Protein AF-A0A7W8PCT4-F1 (afdb_monomer_lite)

Sequence (222 aa):
MKQHVLRVVPAQRPATSNWVPPAQRDTAWWIFYRLFRCRLRRILTIPLEEMQDVGTPTSFDPDVDRQMQNERVERMLSIAQMAQYWSDGISIGLVDPKDAKEIYERLSNHLYAWKDKLDNEVAPRTAPLEDLAKLDAFANVVYALARYQLPRDYLDSRFERQARNLFAITGESLLRSPRPVRPGFTTINRTDEETDPRAQRLSLADAFVRGRPSPDWALRWK

Foldseek 3Di:
DDPPLPQDFQDDQPPDDPPDPPVPDDLVCQQRPQWAKKWFFPVSNDGPVCCVVPNDDDPPDPVVRVCNRRDIDIDIDGNLSVLVCVVSVGDMGGPDLVVLQVSLVSLVRNLVVVLVCLVPDPDDDDDPLVSSQSSLVVSLVSCLSCVVVDDPVNCCVVVVVVVCVVVVVPVDDPDDDDDDDDDDDDDDDPDPDDDPPVSDDPGCSVVSVVSDPPCPVPPPDD

Secondary structure (DSSP, 8-state):
------PPPP-PPPPS-----GGG--HHHHHHT-EEEEEEEGGGTS-HHHHHHT-----S-HHHHHHHHH-EEEEEEEHHHHHHHHHTT---EESSHHHHHHHHHHHHHHHHHHHHHHHH-SS-----HHHHHHHHHHHHHHHHHHTTTS-HHHHHHHHHHHHHHHHTSS------PPPP----------SS----TTS----SHHHHHTTSPP-TTTT---

pLDDT: mean 71.18, std 20.36, range [32.66, 95.5]

Structure (mmCIF, N/CA/C/O backbone):
data_AF-A0A7W8PCT4-F1
#
_entry.id   AF-A0A7W8PCT4-F1
#
loop_
_atom_site.group_PDB
_atom_site.id
_atom_site.type_symbol
_atom_site.label_atom_id
_atom_site.label_alt_id
_atom_site.label_comp_id
_atom_site.label_asym_id
_atom_site.label_entity_id
_atom_site.label_seq_id
_atom_site.pdbx_PDB_ins_code
_atom_site.Cartn_x
_atom_site.Cartn_y
_atom_site.Cartn_z
_atom_site.occupancy
_atom_site.B_iso_or_equiv
_atom_site.auth_seq_id
_atom_site.auth_comp_id
_atom_site.auth_asym_id
_atom_site.auth_atom_id
_atom_site.pdbx_PDB_model_num
ATOM 1 N N . MET A 1 1 ? -20.996 -16.562 20.901 1.00 39.81 1 MET A N 1
ATOM 2 C CA . MET A 1 1 ? -19.924 -16.856 19.924 1.00 39.81 1 MET A CA 1
ATOM 3 C C . MET A 1 1 ? -19.052 -15.617 19.790 1.00 39.81 1 MET A C 1
ATOM 5 O O . MET A 1 1 ? -19.530 -14.613 19.285 1.00 39.81 1 MET A O 1
ATOM 9 N N . LYS A 1 2 ? -17.831 -15.629 20.338 1.00 38.34 2 LYS A N 1
ATOM 10 C CA . LYS A 1 2 ? -16.908 -14.487 20.249 1.00 38.34 2 LYS A CA 1
ATOM 11 C C . LYS A 1 2 ? -16.212 -14.559 18.887 1.00 38.34 2 LYS A C 1
ATOM 13 O O . LYS A 1 2 ? -15.446 -15.486 18.651 1.00 38.34 2 LYS A O 1
ATOM 18 N N . GLN A 1 3 ? -16.530 -13.638 17.978 1.00 41.97 3 GLN A N 1
ATOM 19 C CA . GLN A 1 3 ? -15.802 -13.496 16.717 1.00 41.97 3 GLN A CA 1
ATOM 20 C C . GLN A 1 3 ? -14.378 -13.038 17.039 1.00 41.97 3 GLN A C 1
ATOM 22 O O . GLN A 1 3 ? -14.149 -11.884 17.403 1.00 41.97 3 GLN A O 1
ATOM 27 N N . HIS A 1 4 ? -13.422 -13.956 16.939 1.00 32.66 4 HIS A N 1
ATOM 28 C CA . HIS A 1 4 ? -12.008 -13.617 16.942 1.00 32.66 4 HIS A CA 1
ATOM 29 C C . HIS A 1 4 ? -11.693 -12.943 15.606 1.00 32.66 4 HIS A C 1
ATOM 31 O O . HIS A 1 4 ? -11.413 -13.603 14.610 1.00 32.66 4 HIS A O 1
ATOM 37 N N . VAL A 1 5 ? -11.797 -11.614 15.570 1.00 43.59 5 VAL A N 1
ATOM 38 C CA . VAL A 1 5 ? -11.197 -10.824 14.495 1.00 43.59 5 VAL A CA 1
ATOM 39 C C . VAL A 1 5 ? -9.691 -11.044 14.609 1.00 43.59 5 VAL A C 1
ATOM 41 O O . VAL A 1 5 ? -9.103 -10.671 15.624 1.00 43.59 5 VAL A O 1
ATOM 44 N N . LEU A 1 6 ? -9.082 -11.687 13.611 1.00 40.53 6 LEU A N 1
ATOM 45 C CA . LEU A 1 6 ? -7.628 -11.764 13.489 1.00 40.53 6 LEU A CA 1
ATOM 46 C C . LEU A 1 6 ? -7.122 -10.326 13.340 1.00 40.53 6 LEU A C 1
ATOM 48 O O . LEU A 1 6 ? -7.311 -9.698 12.301 1.00 40.53 6 LEU A O 1
ATOM 52 N N . ARG A 1 7 ? -6.598 -9.760 14.431 1.00 47.94 7 ARG A N 1
ATOM 53 C CA . ARG A 1 7 ? -6.121 -8.377 14.467 1.00 47.94 7 ARG A CA 1
ATOM 54 C C . ARG A 1 7 ? -4.650 -8.354 14.117 1.00 47.94 7 ARG A C 1
ATOM 56 O O . ARG A 1 7 ? -3.852 -9.111 14.662 1.00 47.94 7 ARG A O 1
ATOM 63 N N . VAL A 1 8 ? -4.334 -7.475 13.187 1.00 47.66 8 VAL A N 1
ATOM 64 C CA . VAL A 1 8 ? -3.021 -7.390 12.576 1.00 47.66 8 VAL A CA 1
ATOM 65 C C . VAL A 1 8 ? -2.067 -6.725 13.544 1.00 47.66 8 VAL A C 1
ATOM 67 O O . VAL A 1 8 ? -2.387 -5.697 14.145 1.00 47.66 8 VAL A O 1
ATOM 70 N N . VAL A 1 9 ? -0.896 -7.335 13.701 1.00 47.06 9 VAL A N 1
ATOM 71 C CA . VAL A 1 9 ? 0.226 -6.710 14.390 1.00 47.06 9 VAL A CA 1
ATOM 72 C C . VAL A 1 9 ? 0.544 -5.424 13.625 1.00 47.06 9 VAL A C 1
ATOM 74 O O . VAL A 1 9 ? 0.790 -5.506 12.420 1.00 47.06 9 VAL A O 1
ATOM 77 N N . PRO A 1 10 ? 0.507 -4.243 14.268 1.00 47.88 10 PRO A N 1
ATOM 78 C CA . PRO A 1 10 ? 0.800 -2.981 13.599 1.00 47.88 10 PRO A CA 1
ATOM 79 C C . PRO A 1 10 ? 2.133 -3.129 12.876 1.00 47.88 10 PRO A C 1
ATOM 81 O O . PRO A 1 10 ? 3.129 -3.517 13.490 1.00 47.88 10 PRO A O 1
ATOM 84 N N . ALA A 1 11 ? 2.129 -2.883 11.566 1.00 52.34 11 ALA A N 1
ATOM 85 C CA . ALA A 1 11 ? 3.298 -3.104 10.734 1.00 52.34 11 ALA A CA 1
ATOM 86 C C . ALA A 1 11 ? 4.486 -2.351 11.346 1.00 52.34 11 ALA A C 1
ATOM 88 O O . ALA A 1 11 ? 4.491 -1.114 11.373 1.00 52.34 11 ALA A O 1
ATOM 89 N N . GLN A 1 12 ? 5.450 -3.102 11.892 1.00 49.75 12 GLN A N 1
ATOM 90 C CA . GLN A 1 12 ? 6.590 -2.539 12.606 1.00 49.75 12 GLN A CA 1
ATOM 91 C C . GLN A 1 12 ? 7.235 -1.477 11.717 1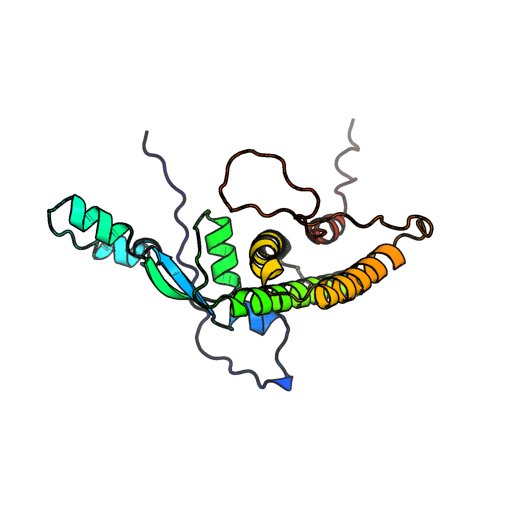.00 49.75 12 GLN A C 1
ATOM 93 O O . GLN A 1 12 ? 7.443 -1.693 10.518 1.00 49.75 12 GLN A O 1
ATOM 98 N N . ARG A 1 13 ? 7.497 -0.289 12.279 1.00 47.72 13 ARG A N 1
ATOM 99 C CA . ARG A 1 13 ? 8.271 0.724 11.556 1.00 47.72 13 ARG A CA 1
ATOM 100 C C . ARG A 1 13 ? 9.589 0.068 11.139 1.00 47.72 13 ARG A C 1
ATOM 102 O O . ARG A 1 13 ? 10.228 -0.529 12.006 1.00 47.72 13 ARG A O 1
ATOM 109 N N . PRO A 1 14 ? 10.011 0.176 9.866 1.00 51.91 14 PRO A N 1
ATOM 110 C CA . PRO A 1 14 ? 11.336 -0.288 9.490 1.00 51.91 14 PRO A CA 1
ATOM 111 C C . PRO A 1 14 ? 12.345 0.406 10.407 1.00 51.91 14 PRO A C 1
ATOM 113 O O . PRO A 1 14 ? 12.311 1.633 10.550 1.00 51.91 14 PRO A O 1
ATOM 116 N N . ALA A 1 15 ? 13.177 -0.389 11.083 1.00 50.12 15 ALA A N 1
ATOM 117 C CA . ALA A 1 15 ? 14.179 0.122 12.005 1.00 50.12 15 ALA A CA 1
ATOM 118 C C . ALA A 1 15 ? 15.048 1.183 11.305 1.00 50.12 15 ALA A C 1
ATOM 120 O O . ALA A 1 15 ? 15.344 1.111 10.110 1.00 50.12 15 ALA A O 1
ATOM 121 N N . THR A 1 16 ? 15.379 2.215 12.065 1.00 50.88 16 THR A N 1
ATOM 122 C CA . THR A 1 16 ? 15.980 3.479 11.643 1.00 50.88 16 THR A CA 1
ATOM 123 C C . THR A 1 16 ? 17.248 3.348 10.787 1.00 50.88 16 THR A C 1
ATOM 125 O O . THR A 1 16 ? 18.208 2.687 11.160 1.00 50.88 16 THR A O 1
ATOM 128 N N . SER A 1 17 ? 17.229 4.083 9.667 1.00 49.34 17 SER A N 1
ATOM 129 C CA . SER A 1 17 ? 18.348 4.699 8.933 1.00 49.34 17 SER A CA 1
ATOM 130 C C . SER A 1 17 ? 19.554 3.842 8.527 1.00 49.34 17 SER A C 1
ATOM 132 O O . SER A 1 17 ? 20.686 4.167 8.875 1.00 49.34 17 SER A O 1
ATOM 134 N N . ASN A 1 18 ? 19.364 2.907 7.595 1.00 60.25 18 ASN A N 1
ATOM 135 C CA . ASN A 1 18 ? 20.383 2.758 6.552 1.00 60.25 18 ASN A CA 1
ATOM 136 C C . ASN A 1 18 ? 20.134 3.860 5.519 1.00 60.25 18 ASN A C 1
ATOM 138 O O . ASN A 1 18 ? 19.382 3.684 4.558 1.00 60.25 18 ASN A O 1
ATOM 142 N N . TRP A 1 19 ? 20.688 5.052 5.766 1.00 72.25 19 TRP A N 1
ATOM 143 C CA . TRP A 1 19 ? 20.758 6.065 4.718 1.00 72.25 19 TRP A CA 1
ATOM 144 C C . TRP A 1 19 ? 21.594 5.478 3.580 1.00 72.25 19 TRP A C 1
ATOM 146 O O . TRP A 1 19 ? 22.790 5.252 3.728 1.00 72.25 19 TRP A O 1
ATOM 156 N N . VAL A 1 20 ? 20.939 5.181 2.459 1.00 77.25 20 VAL A N 1
ATOM 157 C CA . VAL A 1 20 ? 21.597 4.701 1.244 1.00 77.25 20 VAL A CA 1
ATOM 158 C C . VAL A 1 20 ? 21.744 5.892 0.289 1.00 77.25 20 VAL A C 1
ATOM 160 O O . VAL A 1 20 ? 20.738 6.584 0.033 1.00 77.25 20 VAL A O 1
ATOM 163 N N . PRO A 1 21 ? 22.953 6.153 -0.249 1.00 83.50 21 PRO A N 1
ATOM 164 C CA . PRO A 1 21 ? 23.171 7.181 -1.259 1.00 83.50 21 PRO A CA 1
ATOM 165 C C . PRO A 1 21 ? 22.203 7.015 -2.439 1.00 83.50 21 PRO A C 1
ATOM 167 O O . PRO A 1 21 ? 21.937 5.880 -2.834 1.00 83.50 21 PRO A O 1
ATOM 170 N N . PRO A 1 22 ? 21.691 8.100 -3.052 1.00 81.62 22 PRO A N 1
ATOM 171 C CA . PRO A 1 22 ? 20.702 8.004 -4.130 1.00 81.62 22 PRO A CA 1
ATOM 172 C C . PRO A 1 22 ? 21.104 7.077 -5.286 1.00 81.62 22 PRO A C 1
ATOM 174 O O . PRO A 1 22 ? 20.247 6.386 -5.824 1.00 81.62 22 PRO A O 1
ATOM 177 N N . ALA A 1 23 ? 22.398 7.017 -5.617 1.00 83.75 23 ALA A N 1
ATOM 178 C CA . ALA A 1 23 ? 22.938 6.171 -6.682 1.00 83.75 23 ALA A CA 1
ATOM 179 C C . ALA A 1 23 ? 22.867 4.660 -6.388 1.00 83.75 23 ALA A C 1
ATOM 181 O O . ALA A 1 23 ? 22.903 3.859 -7.312 1.00 83.75 23 ALA A O 1
ATOM 182 N N . GLN A 1 24 ? 22.767 4.268 -5.116 1.00 80.50 24 GLN A N 1
ATOM 183 C CA . GLN A 1 24 ? 22.776 2.868 -4.674 1.00 80.50 24 GLN A CA 1
ATOM 184 C C . GLN A 1 24 ? 21.380 2.371 -4.255 1.00 80.50 24 GLN A C 1
ATOM 186 O O . GLN A 1 24 ? 21.244 1.275 -3.714 1.00 80.50 24 GLN A O 1
ATOM 191 N N . ARG A 1 25 ? 20.323 3.172 -4.454 1.00 81.19 25 ARG A N 1
ATOM 192 C CA . ARG A 1 25 ? 18.957 2.807 -4.049 1.00 81.19 25 ARG A CA 1
ATOM 193 C C . ARG A 1 25 ? 18.315 1.869 -5.066 1.00 81.19 25 ARG A C 1
ATOM 195 O O . ARG A 1 25 ? 18.029 2.281 -6.187 1.00 81.19 25 ARG A O 1
ATOM 202 N N . ASP A 1 26 ? 18.001 0.650 -4.637 1.00 85.69 26 ASP A N 1
ATOM 203 C CA . ASP A 1 26 ? 17.145 -0.262 -5.403 1.00 85.69 26 ASP A CA 1
ATOM 204 C C . ASP A 1 26 ? 15.677 0.220 -5.392 1.00 85.69 26 ASP A C 1
ATOM 206 O O . ASP A 1 26 ? 15.235 0.975 -4.521 1.00 85.69 26 ASP A O 1
ATOM 210 N N . THR A 1 27 ? 14.890 -0.267 -6.348 1.00 87.19 27 THR A N 1
ATOM 211 C CA . THR A 1 27 ? 13.429 -0.153 -6.422 1.00 87.19 27 THR A CA 1
ATOM 212 C C . THR A 1 27 ? 12.739 -0.510 -5.102 1.00 87.19 27 THR A C 1
ATOM 214 O O . THR A 1 27 ? 11.806 0.185 -4.701 1.00 87.19 27 THR A O 1
ATOM 217 N N . ALA A 1 28 ? 13.246 -1.521 -4.386 1.00 87.38 28 ALA A N 1
ATOM 218 C CA . ALA A 1 28 ? 12.749 -1.949 -3.079 1.00 87.38 28 ALA A CA 1
ATOM 219 C C . ALA A 1 28 ? 12.791 -0.824 -2.035 1.00 87.38 28 ALA A C 1
ATOM 221 O O . ALA A 1 28 ? 11.890 -0.700 -1.204 1.00 87.38 28 ALA A O 1
ATOM 222 N N . TRP A 1 29 ? 13.808 0.043 -2.096 1.00 88.81 29 TRP A N 1
ATOM 223 C CA . TRP A 1 29 ? 13.995 1.097 -1.103 1.00 88.81 29 TRP A CA 1
ATOM 224 C C . TRP A 1 29 ? 12.790 2.049 -1.052 1.00 88.81 29 TRP A C 1
ATOM 226 O O . TRP A 1 29 ? 12.339 2.457 0.019 1.00 88.81 29 TRP A O 1
ATOM 236 N N . TRP A 1 30 ? 12.214 2.346 -2.217 1.00 89.06 30 TRP A N 1
ATOM 237 C CA . TRP A 1 30 ? 11.045 3.215 -2.340 1.00 89.06 30 TRP A CA 1
ATOM 238 C C . TRP A 1 30 ? 9.768 2.602 -1.766 1.00 89.06 30 TRP A C 1
ATOM 240 O O . TRP A 1 30 ? 8.859 3.342 -1.416 1.00 89.06 30 TRP A O 1
ATOM 250 N N . ILE A 1 31 ? 9.682 1.279 -1.649 1.00 90.00 31 ILE A N 1
ATOM 251 C CA . ILE A 1 31 ? 8.486 0.612 -1.123 1.00 90.00 31 ILE A CA 1
ATOM 252 C C . ILE A 1 31 ? 8.525 0.525 0.395 1.00 90.00 31 ILE A C 1
ATOM 254 O O . ILE A 1 31 ? 7.519 0.791 1.055 1.00 90.00 31 ILE A O 1
ATOM 258 N N . PHE A 1 32 ? 9.686 0.175 0.946 1.00 89.25 32 PHE A N 1
ATOM 259 C CA . PHE A 1 32 ? 9.816 -0.085 2.376 1.00 89.25 32 PHE A CA 1
ATOM 260 C C . PHE A 1 32 ? 10.121 1.174 3.188 1.00 89.25 32 PHE A C 1
ATOM 262 O O . PHE A 1 32 ? 9.631 1.288 4.310 1.00 89.25 32 PHE A O 1
ATOM 269 N N . TYR A 1 33 ? 10.871 2.134 2.634 1.00 87.00 33 TYR A N 1
ATOM 270 C CA . TYR A 1 33 ? 11.391 3.267 3.412 1.00 87.00 33 TYR A CA 1
ATOM 271 C C . TYR A 1 33 ? 10.786 4.623 3.052 1.00 87.00 33 TYR A C 1
ATOM 273 O O . TYR A 1 33 ? 10.765 5.517 3.899 1.00 87.00 33 TYR A O 1
ATOM 281 N N . ARG A 1 34 ? 10.297 4.822 1.820 1.00 90.25 34 ARG A N 1
ATOM 282 C CA . ARG A 1 34 ? 9.640 6.088 1.464 1.00 90.25 34 ARG A CA 1
ATOM 283 C C . ARG A 1 34 ? 8.296 6.173 2.177 1.00 90.25 34 ARG A C 1
ATOM 285 O O . ARG A 1 34 ? 7.472 5.273 2.057 1.00 90.25 34 ARG A O 1
ATOM 292 N N . LEU A 1 35 ? 8.091 7.276 2.891 1.00 92.62 35 LEU A N 1
ATOM 293 C CA . LEU A 1 35 ? 6.872 7.535 3.642 1.00 92.62 35 LEU A CA 1
ATOM 294 C C . LEU A 1 35 ? 5.951 8.492 2.884 1.00 92.62 35 LEU A C 1
ATOM 296 O O . LEU A 1 35 ? 6.415 9.486 2.323 1.00 92.62 35 LEU A O 1
ATOM 300 N N . PHE A 1 36 ? 4.656 8.206 2.943 1.00 94.00 36 PHE A N 1
ATOM 301 C CA . PHE A 1 36 ? 3.570 8.985 2.363 1.00 94.00 36 PHE A CA 1
ATOM 302 C C . PHE A 1 36 ? 2.570 9.376 3.444 1.00 94.00 36 PHE A C 1
ATOM 304 O O . PHE A 1 36 ? 2.351 8.634 4.409 1.00 94.00 36 PHE A O 1
ATOM 311 N N . ARG A 1 37 ? 1.946 10.544 3.284 1.00 94.00 37 ARG A N 1
ATOM 312 C CA . ARG A 1 37 ? 0.986 11.060 4.257 1.00 94.00 37 ARG A CA 1
ATOM 313 C C . ARG A 1 37 ? -0.397 10.467 3.998 1.00 94.00 37 ARG A C 1
ATOM 315 O O . ARG A 1 37 ? -1.049 10.761 2.996 1.00 94.00 37 ARG A O 1
ATOM 322 N N . CYS A 1 38 ? -0.847 9.637 4.930 1.00 93.25 38 CYS A N 1
ATOM 323 C CA . CYS A 1 38 ? -2.087 8.878 4.828 1.00 93.25 38 CYS A CA 1
ATOM 324 C C . CYS A 1 38 ? -3.020 9.185 6.002 1.00 93.25 38 CYS A C 1
ATOM 326 O O . CYS A 1 38 ? -2.575 9.452 7.115 1.00 93.25 38 CYS A O 1
ATOM 328 N N . ARG A 1 39 ? -4.329 9.101 5.769 1.00 92.88 39 ARG A N 1
ATOM 329 C CA . ARG A 1 39 ? -5.385 9.174 6.782 1.00 92.88 39 ARG A CA 1
ATOM 330 C C . ARG A 1 39 ? -5.891 7.778 7.108 1.00 92.88 39 ARG A C 1
ATOM 332 O O . ARG A 1 39 ? -6.348 7.053 6.223 1.00 92.88 39 ARG A O 1
ATOM 339 N N . LEU A 1 40 ? -5.855 7.446 8.391 1.00 91.75 40 LEU A N 1
ATOM 340 C CA . LEU A 1 40 ? -6.343 6.193 8.965 1.00 91.75 40 LEU A CA 1
ATOM 341 C C . LEU A 1 40 ? -7.237 6.489 10.167 1.00 91.75 40 LEU A C 1
ATOM 343 O O . LEU A 1 40 ? -7.143 7.559 10.758 1.00 91.75 40 LEU A O 1
ATOM 347 N N . ARG A 1 41 ? -8.084 5.537 10.566 1.00 90.69 41 ARG A N 1
ATOM 348 C CA . ARG A 1 41 ? -8.813 5.655 11.839 1.00 90.69 41 ARG A CA 1
ATOM 349 C C . ARG A 1 41 ? -7.836 5.574 13.007 1.00 90.69 41 ARG A C 1
ATOM 351 O O . ARG A 1 41 ? -6.964 4.706 13.006 1.00 90.69 41 ARG A O 1
ATOM 358 N N . ARG A 1 42 ? -8.022 6.422 14.019 1.00 88.19 42 ARG A N 1
ATOM 359 C CA . ARG A 1 42 ? -7.155 6.501 15.203 1.00 88.19 42 ARG A CA 1
ATOM 360 C C . ARG A 1 42 ? -6.909 5.141 15.849 1.00 88.19 42 ARG A C 1
ATOM 362 O O . ARG A 1 42 ? -5.756 4.783 16.079 1.00 88.19 42 ARG A O 1
ATOM 369 N N . ILE A 1 43 ? -7.978 4.375 16.065 1.00 87.69 43 ILE A N 1
ATOM 370 C CA . ILE A 1 43 ? -7.935 3.070 16.739 1.00 87.69 43 ILE A CA 1
ATOM 371 C C . ILE A 1 43 ? -7.027 2.048 16.039 1.00 87.69 43 ILE A C 1
ATOM 373 O O . ILE A 1 43 ? -6.490 1.161 16.685 1.00 87.69 43 ILE A O 1
ATOM 377 N N . LEU A 1 44 ? -6.813 2.190 14.729 1.00 85.38 44 LEU A N 1
ATOM 378 C CA . LEU A 1 44 ? -5.964 1.288 13.945 1.00 85.38 44 LEU A CA 1
ATOM 379 C C . LEU A 1 44 ? -4.480 1.664 14.012 1.00 85.38 44 LEU A C 1
ATOM 381 O O . LEU A 1 44 ? -3.633 0.902 13.564 1.00 85.38 44 LEU A O 1
ATOM 385 N N . THR A 1 45 ? -4.159 2.851 14.531 1.00 85.50 45 THR A N 1
ATOM 386 C CA . THR A 1 45 ? -2.772 3.325 14.646 1.00 85.50 45 THR A CA 1
ATOM 387 C C . THR A 1 45 ? -2.116 2.950 15.970 1.00 85.50 45 THR A C 1
ATOM 389 O O . THR A 1 45 ? -0.903 3.101 16.097 1.00 85.50 45 THR A O 1
ATOM 392 N N . ILE A 1 46 ? -2.910 2.507 16.945 1.00 84.88 46 ILE A N 1
ATOM 393 C CA . ILE A 1 46 ? -2.450 2.160 18.287 1.00 84.88 46 ILE A CA 1
ATOM 394 C C . ILE A 1 46 ? -2.053 0.678 18.277 1.00 84.88 46 ILE A C 1
ATOM 396 O O . ILE A 1 46 ? -2.844 -0.153 17.817 1.00 84.88 46 ILE A O 1
ATOM 400 N N . PRO A 1 47 ? -0.841 0.323 18.735 1.00 84.38 47 PRO A N 1
ATOM 401 C CA . PRO A 1 47 ? -0.436 -1.066 18.839 1.00 84.38 47 PRO A CA 1
ATOM 402 C C . PRO A 1 47 ? -1.288 -1.814 19.867 1.00 84.38 47 PRO A C 1
ATOM 404 O O . PRO A 1 47 ? -1.786 -1.238 20.831 1.00 84.38 47 PRO A O 1
ATOM 407 N N . LEU A 1 48 ? -1.460 -3.120 19.656 1.00 81.75 48 LEU A N 1
ATOM 408 C CA . LEU A 1 48 ? -2.330 -3.934 20.505 1.00 81.75 48 LEU A CA 1
ATOM 409 C C . LEU A 1 48 ? -1.878 -3.932 21.968 1.00 81.75 48 LEU A C 1
ATOM 411 O O . LEU A 1 48 ? -2.726 -3.869 22.847 1.00 81.75 48 LEU A O 1
ATOM 415 N N . GLU A 1 49 ? -0.570 -3.989 22.200 1.00 87.62 49 GLU A N 1
ATOM 416 C CA . GLU A 1 49 ? 0.040 -3.985 23.534 1.00 87.62 49 GLU A CA 1
ATOM 417 C C . GLU A 1 49 ? -0.341 -2.708 24.295 1.00 87.62 49 GLU A C 1
ATOM 419 O O . GLU A 1 49 ? -0.960 -2.777 25.350 1.00 87.62 49 GLU A O 1
ATOM 424 N N . GLU A 1 50 ? -0.135 -1.539 23.682 1.00 87.06 50 GLU A N 1
ATOM 425 C CA . GLU A 1 50 ? -0.539 -0.252 24.265 1.00 87.06 50 GLU A CA 1
ATOM 426 C C . GLU A 1 50 ? -2.055 -0.179 24.495 1.00 87.06 50 GLU A C 1
ATOM 428 O O . GLU A 1 50 ? -2.514 0.335 25.514 1.00 87.06 50 GLU A O 1
ATOM 433 N N . MET A 1 51 ? -2.852 -0.742 23.582 1.00 86.88 51 MET A N 1
ATOM 434 C CA . MET A 1 51 ? -4.304 -0.779 23.738 1.00 86.88 51 MET A CA 1
ATOM 435 C C . MET A 1 51 ? -4.766 -1.743 24.845 1.00 86.88 51 MET A C 1
ATOM 437 O O . MET A 1 51 ? -5.845 -1.536 25.395 1.00 86.88 51 MET A O 1
ATOM 441 N N . GLN A 1 52 ? -3.993 -2.782 25.172 1.00 88.31 52 GLN A N 1
ATOM 442 C CA . GLN A 1 52 ? -4.270 -3.694 26.289 1.00 88.31 52 GLN A CA 1
ATOM 443 C C . GLN A 1 52 ? -3.868 -3.081 27.631 1.00 88.31 52 GLN A C 1
ATOM 445 O O . GLN A 1 52 ? -4.621 -3.211 28.594 1.00 88.31 52 GLN A O 1
ATOM 450 N N . ASP A 1 53 ? -2.731 -2.389 27.670 1.00 91.62 53 ASP A N 1
ATOM 451 C CA . ASP A 1 53 ? -2.183 -1.812 28.897 1.00 91.62 53 ASP A CA 1
ATOM 452 C C . ASP A 1 53 ? -2.909 -0.525 29.311 1.00 91.62 53 ASP A C 1
ATOM 454 O O . ASP A 1 53 ? -3.235 -0.332 30.482 1.00 91.62 53 ASP A O 1
ATOM 458 N N . VAL A 1 54 ? -3.173 0.367 28.350 1.00 89.94 54 VAL A N 1
ATOM 459 C CA . VAL A 1 54 ? -3.708 1.718 28.603 1.00 89.94 54 VAL A CA 1
ATOM 460 C C . VAL A 1 54 ? -5.195 1.824 28.251 1.00 89.94 54 VAL A C 1
ATOM 462 O O . VAL A 1 54 ? -5.920 2.635 28.829 1.00 89.94 54 VAL A O 1
ATOM 465 N N . GLY A 1 55 ? -5.682 1.001 27.319 1.00 87.38 55 GLY A N 1
ATOM 466 C CA . GLY A 1 55 ? -7.052 1.090 26.818 1.00 87.38 55 GLY A CA 1
ATOM 467 C C . GLY A 1 55 ? -7.278 2.292 25.894 1.00 87.38 55 GLY A C 1
ATOM 468 O O . GLY A 1 55 ? -6.364 2.809 25.255 1.00 87.38 55 GLY A O 1
ATOM 469 N N . THR A 1 56 ? -8.534 2.727 25.770 1.00 84.31 56 THR A N 1
ATOM 470 C CA . THR A 1 56 ? -8.903 3.954 25.043 1.00 84.31 56 THR A CA 1
ATOM 471 C C . THR A 1 56 ? -9.624 4.897 26.006 1.00 84.31 56 THR A C 1
ATOM 473 O O . THR A 1 56 ? -10.592 4.466 26.640 1.00 84.31 56 THR A O 1
ATOM 476 N N . PRO A 1 57 ? -9.188 6.164 26.138 1.00 84.62 57 PRO A N 1
ATOM 477 C CA . PRO A 1 57 ? -9.883 7.123 26.987 1.00 84.62 57 PRO A CA 1
ATOM 478 C C . PRO A 1 57 ? -11.317 7.313 26.481 1.00 84.62 57 PRO A C 1
ATOM 480 O O . PRO A 1 57 ? -11.537 7.452 25.280 1.00 84.62 57 PRO A O 1
ATOM 483 N N . THR A 1 58 ? -12.272 7.278 27.407 1.00 89.31 58 THR A N 1
ATOM 484 C CA . THR A 1 58 ? -13.719 7.330 27.149 1.00 89.31 58 THR A CA 1
ATOM 485 C C . THR A 1 58 ? -14.284 8.543 27.888 1.00 89.31 58 THR A C 1
ATOM 487 O O . THR A 1 58 ? -13.957 8.743 29.059 1.00 89.31 58 THR A O 1
ATOM 490 N N . SER A 1 59 ? -15.097 9.367 27.227 1.00 90.12 59 SER A N 1
ATOM 491 C CA . SER A 1 59 ? -15.707 10.568 27.820 1.00 90.12 59 SER A CA 1
ATOM 492 C C . SER A 1 59 ? -17.034 10.299 28.540 1.00 90.12 59 SER A C 1
ATOM 494 O O . SER A 1 59 ? -17.613 11.231 29.088 1.00 90.12 59 SER A O 1
ATOM 496 N N . PHE A 1 60 ? -17.502 9.043 28.551 1.00 91.00 60 PHE A N 1
ATOM 497 C CA . PHE A 1 60 ? -18.803 8.576 29.071 1.00 91.00 60 PHE A CA 1
ATOM 498 C C . PHE A 1 60 ? -20.029 9.093 28.306 1.00 91.00 60 PHE A C 1
ATOM 500 O O . PHE A 1 60 ? -21.164 8.799 28.682 1.00 91.00 60 PHE A O 1
ATOM 507 N N . ASP A 1 61 ? -19.801 9.805 27.207 1.00 95.50 61 ASP A N 1
ATOM 508 C CA . ASP A 1 61 ? -20.824 10.211 26.255 1.00 95.50 61 ASP A CA 1
ATOM 509 C C . ASP A 1 61 ? -20.678 9.344 24.992 1.00 95.50 61 ASP A C 1
ATOM 511 O O . ASP A 1 61 ? -19.657 9.446 24.299 1.00 95.50 61 ASP A O 1
ATOM 515 N N . PRO A 1 62 ? -21.674 8.495 24.670 1.00 91.94 62 PRO A N 1
ATOM 516 C CA . PRO A 1 62 ? -21.575 7.540 23.573 1.00 91.94 62 PRO A CA 1
ATOM 517 C C . PRO A 1 62 ? -21.416 8.200 22.198 1.00 91.94 62 PRO A C 1
ATOM 519 O O . PRO A 1 62 ? -20.844 7.578 21.295 1.00 91.94 62 PRO A O 1
ATOM 522 N N . ASP A 1 63 ? -21.906 9.428 22.013 1.00 94.50 63 ASP A N 1
ATOM 523 C CA . ASP A 1 63 ? -21.801 10.126 20.732 1.00 94.50 63 ASP A CA 1
ATOM 524 C C . ASP A 1 63 ? -20.388 10.678 20.527 1.00 94.50 63 ASP A C 1
ATOM 526 O O . ASP A 1 63 ? -19.792 10.496 19.457 1.00 94.50 63 ASP A O 1
ATOM 530 N N . VAL A 1 64 ? -19.805 11.256 21.580 1.00 92.12 64 VAL A N 1
ATOM 531 C CA . VAL A 1 64 ? -18.418 11.740 21.573 1.00 92.12 64 VAL A CA 1
ATOM 532 C C . VAL A 1 64 ? -17.444 10.573 21.424 1.00 92.12 64 VAL A C 1
ATOM 534 O O . VAL A 1 64 ? -16.551 10.626 20.577 1.00 92.12 64 VAL A O 1
ATOM 537 N N . ASP A 1 65 ? -17.658 9.470 22.144 1.00 91.06 65 ASP A N 1
ATOM 538 C CA . ASP A 1 65 ? -16.809 8.279 22.052 1.00 91.06 65 ASP A CA 1
ATOM 539 C C . ASP A 1 65 ? -16.846 7.668 20.645 1.00 91.06 65 ASP A C 1
ATOM 541 O O . ASP A 1 65 ? -15.809 7.300 20.081 1.00 91.06 65 ASP A O 1
ATOM 545 N N . ARG A 1 66 ? -18.027 7.615 20.014 1.00 89.44 66 ARG A N 1
ATOM 546 C CA . ARG A 1 66 ? -18.163 7.159 18.624 1.00 89.44 66 ARG A CA 1
ATOM 547 C C . ARG A 1 66 ? -17.427 8.085 17.659 1.00 89.44 66 ARG A C 1
ATOM 549 O O . ARG A 1 66 ? -16.828 7.600 16.692 1.00 89.44 66 ARG A O 1
ATOM 556 N N . GLN A 1 67 ? -17.465 9.395 17.888 1.00 90.88 67 GLN A N 1
ATOM 557 C CA . GLN A 1 67 ? -16.739 10.359 17.067 1.00 90.88 67 GLN A CA 1
ATOM 558 C C . GLN A 1 67 ? -15.222 10.203 17.237 1.00 90.88 67 GLN A C 1
ATOM 560 O O . GLN A 1 67 ? -14.509 10.141 16.235 1.00 90.88 67 GLN A O 1
ATOM 565 N N . MET A 1 68 ? -14.736 10.042 18.470 1.00 89.44 68 MET A N 1
ATOM 566 C CA . MET A 1 68 ? -13.318 9.819 18.776 1.00 89.44 68 MET A CA 1
ATOM 567 C C . MET A 1 68 ? -12.797 8.499 18.191 1.00 89.44 68 MET A C 1
ATOM 569 O O . MET A 1 68 ? -11.704 8.455 17.628 1.00 89.44 68 MET A O 1
ATOM 573 N N . GLN A 1 69 ? -13.587 7.424 18.241 1.00 86.25 69 GLN A N 1
ATOM 574 C CA . GLN A 1 69 ? -13.218 6.136 17.637 1.00 86.25 69 GLN A CA 1
ATOM 575 C C . GLN A 1 69 ? -13.117 6.204 16.106 1.00 86.25 69 GLN A C 1
ATOM 577 O O . GLN A 1 69 ? -12.271 5.536 15.502 1.00 86.25 69 GLN A O 1
ATOM 582 N N . ASN A 1 70 ? -13.974 7.005 15.468 1.00 88.44 70 ASN A N 1
ATOM 583 C CA . ASN A 1 70 ? -13.993 7.185 14.015 1.00 88.44 70 ASN A CA 1
ATOM 584 C C . ASN A 1 70 ? -13.105 8.337 13.527 1.00 88.44 70 ASN A C 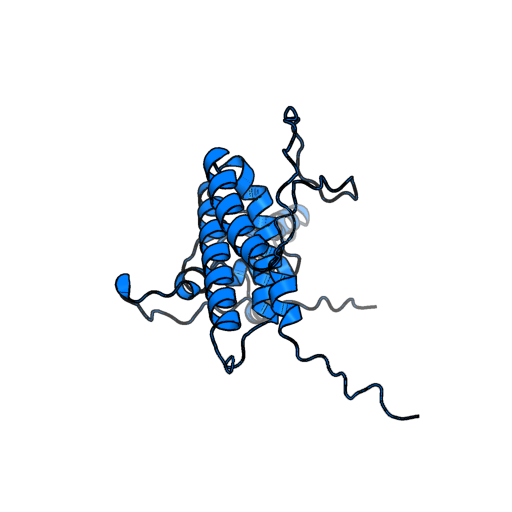1
ATOM 586 O O . ASN A 1 70 ? -13.020 8.561 12.314 1.00 88.44 70 ASN A O 1
ATOM 590 N N . GLU A 1 71 ? -12.425 9.031 14.440 1.00 91.12 71 GLU A N 1
ATOM 591 C CA . GLU A 1 71 ? -11.487 10.097 14.120 1.00 91.12 71 GLU A CA 1
ATOM 592 C C . GLU A 1 71 ? -10.439 9.588 13.124 1.00 91.12 71 GLU A C 1
ATOM 594 O O . GLU A 1 71 ? -9.796 8.549 13.321 1.00 91.12 71 GLU A O 1
ATOM 599 N N . ARG A 1 72 ? -10.274 10.324 12.020 1.00 91.06 72 ARG A N 1
ATOM 600 C CA . ARG A 1 72 ? -9.236 10.042 11.031 1.00 91.06 72 ARG A CA 1
ATOM 601 C C . ARG A 1 72 ? -7.993 10.849 11.373 1.00 91.06 72 ARG A C 1
ATOM 603 O O . ARG A 1 72 ? -8.008 12.070 11.280 1.00 91.06 72 ARG A O 1
ATOM 610 N N . VAL A 1 73 ? -6.917 10.153 11.711 1.00 91.62 73 VAL A N 1
ATOM 611 C CA . VAL A 1 73 ? -5.621 10.732 12.063 1.00 91.62 73 VAL A CA 1
ATOM 612 C C . VAL A 1 73 ? -4.671 10.612 10.876 1.00 91.62 73 VAL A C 1
ATOM 614 O O . VAL A 1 73 ? -4.670 9.610 10.154 1.00 91.62 73 VAL A O 1
ATOM 617 N N . GLU A 1 74 ? -3.853 11.642 10.673 1.00 93.81 74 GLU A N 1
ATOM 618 C CA . GLU A 1 74 ? -2.797 11.643 9.664 1.00 93.81 74 GLU A CA 1
ATOM 619 C C . GLU A 1 74 ? -1.552 10.919 10.191 1.00 93.81 74 GLU A C 1
ATOM 621 O O . GLU A 1 74 ? -1.046 11.202 11.278 1.00 93.81 74 GLU A O 1
ATOM 626 N N . ARG A 1 75 ? -1.046 9.956 9.419 1.00 90.81 75 ARG A N 1
ATOM 627 C CA . ARG A 1 75 ? 0.166 9.192 9.718 1.00 90.81 75 ARG A CA 1
ATOM 628 C C . ARG A 1 75 ? 1.029 9.066 8.469 1.00 90.81 75 ARG A C 1
ATOM 630 O O . ARG A 1 75 ? 0.532 8.992 7.348 1.00 90.81 75 ARG A O 1
ATOM 637 N N . MET A 1 76 ? 2.336 9.008 8.691 1.00 92.94 76 MET A N 1
ATOM 638 C CA . MET A 1 76 ? 3.322 8.723 7.653 1.00 92.94 76 MET A CA 1
ATOM 639 C C . MET A 1 76 ? 3.493 7.206 7.537 1.00 92.94 76 MET A C 1
ATOM 641 O O . MET A 1 76 ? 3.929 6.580 8.504 1.00 92.94 76 MET A O 1
ATOM 645 N N . LEU A 1 77 ? 3.140 6.634 6.385 1.00 92.19 77 LEU A N 1
ATOM 646 C CA . LEU A 1 77 ? 3.180 5.191 6.118 1.00 92.19 77 LEU A CA 1
ATOM 647 C C . LEU A 1 77 ? 4.047 4.883 4.903 1.00 92.19 77 LEU A C 1
ATOM 649 O O . LEU A 1 77 ? 4.063 5.661 3.950 1.00 92.19 77 LEU A O 1
ATOM 653 N N . SER A 1 78 ? 4.731 3.741 4.910 1.00 94.00 78 SER A N 1
ATOM 654 C CA . SER A 1 78 ? 5.378 3.228 3.700 1.00 94.00 78 SER A CA 1
ATOM 655 C C . SER A 1 78 ? 4.399 2.460 2.814 1.00 94.00 78 SER A C 1
ATOM 657 O O . SER A 1 78 ? 3.348 2.010 3.274 1.00 94.00 78 SER A O 1
ATOM 659 N N . ILE A 1 79 ? 4.748 2.273 1.539 1.00 93.75 79 ILE A N 1
ATOM 660 C CA . ILE A 1 79 ? 3.905 1.538 0.583 1.00 93.75 79 ILE A CA 1
ATOM 661 C C . ILE A 1 79 ? 3.665 0.103 1.067 1.00 93.75 79 ILE A C 1
ATOM 663 O O . ILE A 1 79 ? 2.547 -0.396 0.972 1.00 93.75 79 ILE A O 1
ATOM 667 N N . ALA A 1 80 ? 4.688 -0.539 1.640 1.00 91.62 80 ALA A N 1
ATOM 668 C CA . ALA A 1 80 ? 4.557 -1.873 2.224 1.00 91.62 80 ALA A CA 1
ATOM 669 C C . ALA A 1 80 ? 3.506 -1.911 3.348 1.00 91.62 80 ALA A C 1
ATOM 671 O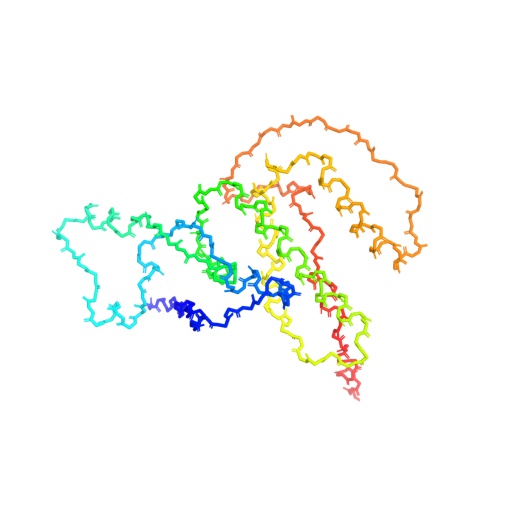 O . ALA A 1 80 ? 2.636 -2.778 3.356 1.00 91.62 80 ALA A O 1
ATOM 672 N N . GLN A 1 81 ? 3.534 -0.931 4.259 1.00 91.06 81 GLN A N 1
ATOM 673 C CA . GLN A 1 81 ? 2.543 -0.831 5.335 1.00 91.06 81 GLN A CA 1
ATOM 674 C C . GLN A 1 81 ? 1.137 -0.569 4.786 1.00 91.06 81 GLN A C 1
ATOM 676 O O . GLN A 1 81 ? 0.163 -1.122 5.288 1.00 91.06 81 GLN A O 1
ATOM 681 N N . MET A 1 82 ? 1.024 0.251 3.738 1.00 92.50 82 MET A N 1
ATOM 682 C CA . MET A 1 82 ? -0.254 0.504 3.076 1.00 92.50 82 MET A CA 1
ATOM 683 C C . MET A 1 82 ? -0.825 -0.762 2.430 1.00 92.50 82 MET A C 1
ATOM 685 O O . MET A 1 82 ? -2.016 -1.027 2.570 1.00 92.50 82 MET A O 1
ATOM 689 N N . ALA A 1 83 ? 0.010 -1.556 1.757 1.00 92.62 83 ALA A N 1
ATOM 690 C CA . ALA A 1 83 ? -0.411 -2.819 1.160 1.00 92.62 83 ALA A CA 1
ATOM 691 C C . ALA A 1 83 ? -0.871 -3.823 2.228 1.00 92.62 83 ALA A C 1
ATOM 693 O O . ALA A 1 83 ? -1.895 -4.478 2.036 1.00 92.62 83 ALA A O 1
ATOM 694 N N . GLN A 1 84 ? -0.173 -3.884 3.368 1.00 91.06 84 GLN A N 1
ATOM 695 C CA . GLN A 1 84 ? -0.567 -4.729 4.495 1.00 91.06 84 GLN A CA 1
ATOM 696 C C . GLN A 1 84 ? -1.942 -4.321 5.035 1.00 91.06 84 GLN A C 1
ATOM 698 O O . GLN A 1 84 ? -2.873 -5.119 4.980 1.00 91.06 84 GLN A O 1
ATOM 703 N N . TYR A 1 85 ? -2.109 -3.055 5.430 1.00 90.69 85 TYR A N 1
ATOM 704 C CA . TYR A 1 85 ? -3.393 -2.546 5.917 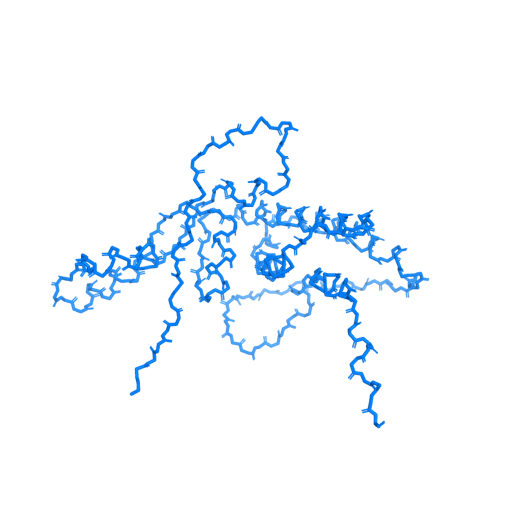1.00 90.69 85 TYR A CA 1
ATOM 705 C C . TYR A 1 85 ? -4.527 -2.772 4.912 1.00 90.69 85 TYR A C 1
ATOM 707 O O . TYR A 1 85 ? -5.636 -3.140 5.294 1.00 90.69 85 TYR A O 1
ATOM 715 N N . TRP A 1 86 ? -4.261 -2.600 3.618 1.00 91.69 86 TRP A N 1
ATOM 716 C CA . TRP A 1 86 ? -5.248 -2.895 2.587 1.00 91.69 86 TRP A CA 1
ATOM 717 C C . TRP A 1 86 ? -5.621 -4.384 2.542 1.00 91.69 86 TRP A C 1
ATOM 719 O O . TRP A 1 86 ? -6.810 -4.704 2.481 1.00 91.69 86 TRP A O 1
ATOM 729 N N . SER A 1 87 ? -4.637 -5.287 2.619 1.00 88.69 87 SER A N 1
ATOM 730 C CA . SER A 1 87 ? -4.881 -6.737 2.659 1.00 88.69 87 SER A CA 1
ATOM 731 C C . SER A 1 87 ? -5.687 -7.164 3.889 1.00 88.69 87 SER A C 1
ATOM 733 O O . SER A 1 87 ? -6.502 -8.080 3.807 1.00 88.69 87 SER A O 1
ATOM 735 N N . ASP A 1 88 ? -5.558 -6.416 4.984 1.00 87.00 88 ASP A N 1
ATOM 736 C CA . ASP A 1 88 ? -6.315 -6.608 6.221 1.00 87.00 88 ASP A CA 1
ATOM 737 C C . ASP A 1 88 ? -7.747 -6.040 6.154 1.00 87.00 88 ASP A C 1
ATOM 739 O O . ASP A 1 88 ? -8.500 -6.088 7.128 1.00 87.00 88 ASP A O 1
ATOM 743 N N . GLY A 1 89 ? -8.135 -5.455 5.016 1.00 88.81 89 GLY A N 1
ATOM 744 C CA . GLY A 1 89 ? -9.441 -4.828 4.816 1.00 88.81 89 GLY A CA 1
ATOM 745 C C . GLY A 1 89 ? -9.562 -3.422 5.410 1.00 88.81 89 GLY A C 1
ATOM 746 O O . GLY A 1 89 ? -10.669 -2.883 5.492 1.00 88.81 89 GLY A O 1
ATOM 747 N N . ILE A 1 90 ? -8.452 -2.798 5.810 1.00 88.25 90 ILE A N 1
ATOM 748 C CA . ILE A 1 90 ? -8.442 -1.438 6.350 1.00 88.25 90 ILE A CA 1
ATOM 749 C C . ILE A 1 90 ? -8.449 -0.426 5.202 1.00 88.25 90 ILE A C 1
ATOM 751 O O . ILE A 1 90 ? -7.587 -0.411 4.326 1.00 88.25 90 ILE A O 1
ATOM 755 N N . SER A 1 91 ? -9.424 0.483 5.234 1.00 86.75 91 SER A N 1
ATOM 756 C CA . SER A 1 91 ? -9.505 1.591 4.284 1.00 86.75 91 SER A CA 1
ATOM 757 C C . SER A 1 91 ? -8.467 2.668 4.604 1.00 86.75 91 SER A C 1
ATOM 759 O O . SER A 1 91 ? -8.476 3.225 5.706 1.00 86.75 91 SER A O 1
ATOM 761 N N . ILE A 1 92 ? -7.646 3.021 3.619 1.00 90.75 92 ILE A N 1
ATOM 762 C CA . ILE A 1 92 ? -6.614 4.057 3.728 1.00 90.75 92 ILE A CA 1
ATOM 763 C C . ILE A 1 92 ? -6.993 5.225 2.824 1.00 90.75 92 ILE A C 1
ATOM 765 O O . ILE A 1 92 ? -7.331 5.025 1.658 1.00 90.75 92 ILE A O 1
ATOM 769 N N . GLY A 1 93 ? -6.935 6.447 3.350 1.00 89.75 93 GLY A N 1
ATOM 770 C CA . GLY A 1 93 ? -7.064 7.660 2.544 1.00 89.75 93 GLY A CA 1
ATOM 771 C C . GLY A 1 93 ? -5.697 8.269 2.254 1.00 89.75 93 GLY A C 1
ATOM 772 O O . GLY A 1 93 ? -4.912 8.454 3.177 1.00 89.75 93 GLY A O 1
ATOM 773 N N . LEU A 1 94 ? -5.415 8.631 1.006 1.00 91.62 94 LEU A N 1
ATOM 774 C CA . LEU A 1 94 ? -4.272 9.490 0.683 1.00 91.62 94 LEU A CA 1
ATOM 775 C C . LEU A 1 94 ? -4.646 10.954 0.933 1.00 91.62 94 LEU A C 1
ATOM 777 O O . LEU A 1 94 ? -5.750 11.369 0.578 1.00 91.62 94 LEU A O 1
ATOM 781 N N . VAL A 1 95 ? -3.752 11.721 1.566 1.00 90.25 95 VAL A N 1
ATOM 782 C CA . VAL A 1 95 ? -3.977 13.162 1.781 1.00 90.25 95 VAL A CA 1
ATOM 783 C C . VAL A 1 95 ? -3.707 13.933 0.499 1.00 90.25 95 VAL A C 1
ATOM 785 O O . VAL A 1 95 ? -4.541 14.725 0.064 1.00 90.25 95 VAL A O 1
ATOM 788 N N . ASP A 1 96 ? -2.561 13.663 -0.119 1.00 89.06 96 ASP A N 1
ATOM 789 C CA . ASP A 1 96 ? -2.141 14.329 -1.337 1.00 89.06 96 ASP A CA 1
ATOM 790 C C . ASP A 1 96 ? -2.476 13.443 -2.543 1.00 89.06 96 ASP A C 1
ATOM 792 O O . ASP A 1 96 ? -2.000 12.309 -2.632 1.00 89.06 96 ASP A O 1
ATOM 796 N N . PRO A 1 97 ? -3.293 13.921 -3.500 1.00 83.94 97 PRO A N 1
ATOM 797 C CA . PRO A 1 97 ? -3.672 13.110 -4.648 1.00 83.94 97 PRO A CA 1
ATOM 798 C C . PRO A 1 97 ? -2.440 12.726 -5.470 1.00 83.94 97 PRO A C 1
ATOM 800 O O . PRO A 1 97 ? -2.326 11.565 -5.855 1.00 83.94 97 PRO A O 1
ATOM 803 N N . LYS A 1 98 ? -1.496 13.662 -5.661 1.00 87.81 98 LYS A N 1
ATOM 804 C CA . LYS A 1 98 ? -0.271 13.488 -6.466 1.00 87.81 98 LYS A CA 1
ATOM 805 C C . LYS A 1 98 ? 0.550 12.265 -6.050 1.00 87.81 98 LYS A C 1
ATOM 807 O O . LYS A 1 98 ? 1.154 11.617 -6.906 1.00 87.81 98 LYS A O 1
ATOM 812 N N . ASP A 1 99 ? 0.510 11.921 -4.768 1.00 89.62 99 ASP A N 1
ATOM 813 C CA . ASP A 1 99 ? 1.215 10.769 -4.216 1.00 89.62 99 ASP A CA 1
ATOM 814 C C . ASP A 1 99 ? 0.676 9.453 -4.789 1.00 89.62 99 ASP A C 1
ATOM 816 O O . ASP A 1 99 ? 1.441 8.513 -4.972 1.00 89.62 99 ASP A O 1
ATOM 820 N N . ALA A 1 100 ? -0.607 9.380 -5.168 1.00 90.00 100 ALA A N 1
ATOM 821 C CA . ALA A 1 100 ? -1.191 8.184 -5.780 1.00 90.00 100 ALA A CA 1
ATOM 822 C C . ALA A 1 100 ? -0.476 7.798 -7.084 1.00 90.00 100 ALA A C 1
ATOM 824 O O . ALA A 1 100 ? -0.214 6.618 -7.328 1.00 90.00 100 ALA A O 1
ATOM 825 N N . LYS A 1 101 ? -0.121 8.796 -7.908 1.00 89.94 101 LYS A N 1
ATOM 826 C CA . LYS A 1 101 ? 0.654 8.574 -9.134 1.00 89.94 101 LYS A CA 1
ATOM 827 C C . LYS A 1 101 ? 2.052 8.062 -8.803 1.00 89.94 101 LYS A C 1
ATOM 829 O O . LYS A 1 101 ? 2.483 7.069 -9.384 1.00 89.94 101 LYS A O 1
ATOM 834 N N . GLU A 1 102 ? 2.746 8.718 -7.874 1.00 91.19 102 GLU A N 1
ATOM 835 C CA . GLU A 1 102 ? 4.101 8.312 -7.494 1.00 91.19 102 GLU A CA 1
ATOM 836 C C . GLU A 1 102 ? 4.111 6.884 -6.931 1.00 91.19 102 GLU A C 1
ATOM 838 O O . GLU A 1 102 ? 4.897 6.053 -7.383 1.00 91.19 102 GLU A O 1
ATOM 843 N N . ILE A 1 103 ? 3.196 6.559 -6.015 1.00 92.19 103 ILE A N 1
ATOM 844 C CA . ILE A 1 103 ? 3.064 5.222 -5.421 1.00 92.19 103 ILE A CA 1
ATOM 845 C C . ILE A 1 103 ? 2.867 4.165 -6.514 1.00 92.19 103 ILE A C 1
ATOM 847 O O . ILE A 1 103 ? 3.573 3.154 -6.518 1.00 92.19 103 ILE A O 1
ATOM 851 N N . TYR A 1 104 ? 1.965 4.407 -7.472 1.00 91.75 104 TYR A N 1
ATOM 852 C CA . TYR A 1 104 ? 1.721 3.478 -8.578 1.00 91.75 104 TYR A CA 1
ATOM 853 C C . TYR A 1 104 ? 2.972 3.239 -9.438 1.00 91.75 104 TYR A C 1
ATOM 855 O O . TYR A 1 104 ? 3.282 2.098 -9.796 1.00 91.75 104 TYR A O 1
ATOM 863 N N . GLU A 1 105 ? 3.713 4.299 -9.763 1.00 90.31 105 GLU A N 1
ATOM 864 C CA . GLU A 1 105 ? 4.934 4.200 -10.565 1.00 90.31 105 GLU A CA 1
ATOM 865 C C . GLU A 1 105 ? 6.030 3.419 -9.838 1.00 90.31 105 GLU A C 1
ATOM 867 O O . GLU A 1 105 ? 6.664 2.546 -10.437 1.00 90.31 105 GLU A O 1
ATOM 872 N N . ARG A 1 106 ? 6.240 3.690 -8.543 1.00 92.44 106 ARG A N 1
ATOM 873 C CA . ARG A 1 106 ? 7.233 2.972 -7.727 1.00 92.44 106 ARG A CA 1
ATOM 874 C C . ARG A 1 106 ? 6.875 1.493 -7.581 1.00 92.44 106 ARG A C 1
ATOM 876 O O . ARG A 1 106 ? 7.752 0.655 -7.775 1.00 92.44 106 ARG A O 1
ATOM 883 N N . LEU A 1 107 ? 5.602 1.179 -7.321 1.00 92.06 107 LEU A N 1
ATOM 884 C CA . LEU A 1 107 ? 5.097 -0.197 -7.259 1.00 92.06 107 LEU A CA 1
ATOM 885 C C . LEU A 1 107 ? 5.332 -0.942 -8.569 1.00 92.06 107 LEU A C 1
ATOM 887 O O . LEU A 1 107 ? 5.897 -2.032 -8.574 1.00 92.06 107 LEU A O 1
ATOM 891 N N . SER A 1 108 ? 4.932 -0.336 -9.686 1.00 89.56 108 SER A N 1
ATOM 892 C CA . SER A 1 108 ? 5.069 -0.955 -11.003 1.00 89.56 108 SER A CA 1
ATOM 893 C C . SER A 1 108 ? 6.537 -1.232 -11.325 1.00 89.56 108 SER A C 1
ATOM 895 O O . SER A 1 108 ? 6.876 -2.354 -11.680 1.00 89.56 108 SER A O 1
ATOM 897 N N . ASN A 1 109 ? 7.428 -0.253 -11.123 1.00 89.88 109 ASN A N 1
ATOM 898 C CA . ASN A 1 109 ? 8.864 -0.429 -11.363 1.00 89.88 109 ASN A CA 1
ATOM 899 C C . ASN A 1 109 ? 9.471 -1.555 -10.510 1.00 89.88 109 ASN A C 1
ATOM 901 O O . ASN A 1 109 ? 10.328 -2.285 -10.997 1.00 89.88 109 ASN A O 1
ATOM 905 N N . HIS A 1 110 ? 9.034 -1.714 -9.259 1.00 90.94 110 HIS A N 1
ATOM 906 C CA . HIS A 1 110 ? 9.522 -2.794 -8.405 1.00 90.94 110 HIS A CA 1
ATOM 907 C C . HIS A 1 110 ? 9.034 -4.174 -8.847 1.00 90.94 110 HIS A C 1
ATOM 909 O O . HIS A 1 110 ? 9.823 -5.114 -8.887 1.00 90.94 110 HIS A O 1
ATOM 915 N N . LEU A 1 111 ? 7.754 -4.297 -9.210 1.00 89.56 111 LEU A N 1
ATOM 916 C CA . LEU A 1 111 ? 7.201 -5.553 -9.722 1.00 89.56 111 LEU A CA 1
ATOM 917 C C . LEU A 1 111 ? 7.880 -5.964 -11.036 1.00 89.56 111 LEU A C 1
ATOM 919 O O . LEU A 1 111 ? 8.148 -7.145 -11.231 1.00 89.56 111 LEU A O 1
ATOM 923 N N . TYR A 1 112 ? 8.225 -5.000 -11.897 1.00 87.50 112 TYR A N 1
ATOM 924 C CA . TYR A 1 112 ? 9.024 -5.268 -13.096 1.00 87.50 112 TYR A CA 1
ATOM 925 C C . TYR A 1 112 ? 10.441 -5.713 -12.766 1.00 87.50 112 TYR A C 1
ATOM 927 O O . TYR A 1 112 ? 10.880 -6.720 -13.298 1.00 87.50 112 TYR A O 1
ATOM 935 N N . ALA A 1 113 ? 11.128 -5.028 -11.850 1.00 86.62 113 ALA A N 1
ATOM 936 C CA . ALA A 1 113 ? 12.467 -5.437 -11.439 1.00 86.62 113 ALA A CA 1
ATOM 937 C C . ALA A 1 113 ? 12.481 -6.871 -10.882 1.00 86.62 113 ALA A C 1
ATOM 939 O O . ALA A 1 113 ? 13.427 -7.613 -11.121 1.00 86.62 113 ALA A O 1
ATOM 940 N N . TRP A 1 114 ? 11.429 -7.282 -10.167 1.00 85.12 114 TRP A N 1
ATOM 941 C CA . TRP A 1 114 ? 11.276 -8.666 -9.715 1.00 85.12 114 TRP A CA 1
ATOM 942 C C . TRP A 1 114 ? 10.948 -9.641 -10.835 1.00 85.12 114 TRP A C 1
ATOM 944 O O . TRP A 1 114 ? 11.499 -10.736 -10.842 1.00 85.12 114 TRP A O 1
ATOM 954 N N . LYS A 1 115 ? 10.095 -9.256 -11.785 1.00 83.94 115 LYS A N 1
ATOM 955 C CA . LYS A 1 115 ? 9.839 -10.071 -12.973 1.00 83.94 115 LYS A CA 1
ATOM 956 C C . LYS A 1 115 ? 11.129 -10.308 -13.764 1.00 83.94 115 LYS A C 1
ATOM 958 O O . LYS A 1 115 ? 11.461 -11.453 -14.031 1.00 83.94 115 LYS A O 1
ATOM 963 N N . ASP A 1 116 ? 11.888 -9.251 -14.042 1.00 83.56 116 ASP A N 1
ATOM 964 C CA . ASP A 1 116 ? 13.156 -9.342 -14.769 1.00 83.56 116 ASP A CA 1
ATOM 965 C C . ASP A 1 116 ? 14.171 -10.219 -14.020 1.00 83.56 116 ASP A C 1
ATOM 967 O O . ASP A 1 116 ? 14.916 -10.971 -14.645 1.00 83.56 116 ASP A O 1
ATOM 971 N N . LYS A 1 117 ? 14.197 -10.165 -12.680 1.00 82.81 117 LYS A N 1
ATOM 972 C CA . LYS A 1 117 ? 15.021 -11.070 -11.862 1.00 82.81 117 LYS A CA 1
ATOM 973 C C . LYS A 1 117 ? 14.569 -12.526 -11.995 1.00 82.81 117 LYS A C 1
ATOM 975 O O . LYS A 1 117 ? 15.411 -13.391 -12.188 1.00 82.81 117 LYS A O 1
ATOM 980 N N . LEU A 1 118 ? 13.265 -12.801 -11.934 1.00 81.12 118 LEU A N 1
ATOM 981 C CA . LEU A 1 118 ? 12.726 -14.160 -12.068 1.00 81.12 118 LEU A CA 1
ATOM 982 C C . LEU A 1 118 ? 12.956 -14.757 -13.462 1.00 81.12 118 LEU A C 1
ATOM 984 O O . LEU A 1 118 ? 13.228 -15.948 -13.561 1.00 81.12 118 LEU A O 1
ATOM 988 N N . ASP A 1 119 ? 12.869 -13.940 -14.513 1.00 79.31 119 ASP A N 1
ATOM 989 C CA . ASP A 1 119 ? 13.050 -14.391 -15.896 1.00 79.31 119 ASP A CA 1
ATOM 990 C C . ASP A 1 119 ? 14.536 -14.656 -16.231 1.00 79.31 119 ASP A C 1
ATOM 992 O O . ASP A 1 119 ? 14.837 -15.545 -17.028 1.00 79.31 119 ASP A O 1
ATOM 996 N N . ASN A 1 120 ? 15.474 -13.907 -15.630 1.00 77.25 120 ASN A N 1
ATOM 997 C CA . ASN A 1 120 ? 16.906 -13.988 -15.956 1.00 77.25 120 ASN A CA 1
ATOM 998 C C . ASN A 1 120 ? 17.749 -14.817 -14.966 1.00 77.25 120 ASN A C 1
ATOM 1000 O O . ASN A 1 120 ? 18.855 -15.239 -15.314 1.00 77.25 120 ASN A O 1
ATOM 1004 N N . GLU A 1 121 ? 17.290 -15.045 -13.731 1.00 71.19 121 GLU A N 1
ATOM 1005 C CA . GLU A 1 121 ? 18.044 -15.822 -12.741 1.00 71.19 121 GLU A CA 1
ATOM 1006 C C . GLU A 1 121 ? 17.798 -17.333 -12.894 1.00 71.19 121 GLU A C 1
ATOM 1008 O O . GLU A 1 121 ? 16.704 -17.839 -12.669 1.00 71.19 121 GLU A O 1
ATOM 1013 N N . VAL A 1 122 ? 18.866 -18.082 -13.196 1.00 57.31 122 VAL A N 1
ATOM 1014 C CA . VAL A 1 122 ? 18.858 -19.553 -13.370 1.00 57.31 122 VAL A CA 1
ATOM 1015 C C . VAL A 1 122 ? 18.458 -20.309 -12.087 1.00 57.31 122 VAL A C 1
ATOM 1017 O O . VAL A 1 122 ? 18.032 -21.460 -12.145 1.00 57.31 122 VAL A O 1
ATOM 1020 N N . ALA A 1 123 ? 18.570 -19.668 -10.920 1.00 57.81 123 ALA A N 1
ATOM 1021 C CA . ALA A 1 123 ? 18.119 -20.197 -9.637 1.00 57.81 123 ALA A CA 1
ATOM 1022 C C . ALA A 1 123 ? 17.626 -19.039 -8.752 1.00 57.81 123 ALA A C 1
ATOM 1024 O O . ALA A 1 123 ? 18.443 -18.424 -8.058 1.00 57.81 123 ALA A O 1
ATOM 1025 N N . PRO A 1 124 ? 16.321 -18.714 -8.762 1.00 59.41 124 PRO A N 1
ATOM 1026 C CA . PRO A 1 124 ? 15.809 -17.607 -7.970 1.00 59.41 124 PRO A CA 1
ATOM 1027 C C . PRO A 1 124 ? 16.011 -17.910 -6.482 1.00 59.41 124 PRO A C 1
ATOM 1029 O O . PRO A 1 124 ? 15.439 -18.853 -5.928 1.00 59.41 124 PRO A O 1
ATOM 1032 N N . ARG A 1 125 ? 16.843 -17.106 -5.814 1.00 57.59 125 ARG A N 1
ATOM 1033 C CA . ARG A 1 125 ? 16.982 -17.141 -4.352 1.00 57.59 125 ARG A CA 1
ATOM 1034 C C . ARG A 1 125 ? 15.661 -16.668 -3.745 1.00 57.59 125 ARG A C 1
ATOM 1036 O O . ARG A 1 125 ? 15.386 -15.477 -3.760 1.00 57.59 125 ARG A O 1
ATOM 1043 N N . THR A 1 126 ? 14.859 -17.611 -3.247 1.00 66.75 126 THR A N 1
ATOM 1044 C CA . THR A 1 126 ? 13.656 -17.427 -2.410 1.00 66.75 126 THR A CA 1
ATOM 1045 C C . THR A 1 126 ? 12.935 -16.093 -2.638 1.00 66.75 126 THR A C 1
ATOM 1047 O O . THR A 1 126 ? 13.007 -15.180 -1.815 1.00 66.75 126 THR A O 1
ATOM 1050 N N . ALA A 1 127 ? 12.248 -15.961 -3.775 1.00 73.88 127 ALA A N 1
ATOM 1051 C CA . ALA A 1 127 ? 11.429 -14.783 -4.039 1.00 73.88 127 ALA A CA 1
ATOM 1052 C C . ALA A 1 127 ? 10.219 -14.745 -3.078 1.00 73.88 127 ALA A C 1
ATOM 1054 O O . ALA A 1 127 ? 9.545 -15.769 -2.916 1.00 73.88 127 ALA A O 1
ATOM 1055 N N . PRO A 1 128 ? 9.895 -13.592 -2.463 1.00 82.81 128 PRO A N 1
ATOM 1056 C CA . PRO A 1 128 ? 8.730 -13.444 -1.593 1.00 82.81 128 PRO A CA 1
ATOM 1057 C C . PRO A 1 128 ? 7.445 -13.329 -2.431 1.00 82.81 128 PRO A C 1
ATOM 1059 O O . PRO A 1 128 ? 6.853 -12.260 -2.570 1.00 82.81 128 PRO A O 1
ATOM 1062 N N . LEU A 1 129 ? 7.022 -14.444 -3.033 1.00 81.62 129 LEU A N 1
ATOM 1063 C CA . LEU A 1 129 ? 5.900 -14.495 -3.981 1.00 81.62 129 LEU A CA 1
ATOM 1064 C C . LEU A 1 129 ? 4.578 -14.003 -3.376 1.00 81.62 129 LEU A C 1
ATOM 1066 O O . LEU A 1 129 ? 3.795 -13.356 -4.069 1.00 81.62 129 LEU A O 1
ATOM 1070 N N . GLU A 1 130 ? 4.331 -14.286 -2.095 1.00 84.25 130 GLU A N 1
ATOM 1071 C CA . GLU A 1 130 ? 3.111 -13.852 -1.408 1.00 84.25 130 GLU A CA 1
ATOM 1072 C C . GLU A 1 130 ? 3.039 -12.323 -1.301 1.00 84.25 130 GLU A C 1
ATOM 1074 O O . GLU A 1 130 ? 2.015 -11.720 -1.627 1.00 84.25 130 GLU A O 1
ATOM 1079 N N . ASP A 1 131 ? 4.144 -11.684 -0.921 1.00 86.44 131 ASP A N 1
ATOM 1080 C CA . ASP A 1 131 ? 4.206 -10.229 -0.800 1.00 86.44 131 ASP A CA 1
ATOM 1081 C C . ASP A 1 131 ? 4.144 -9.555 -2.172 1.00 86.44 131 ASP A C 1
ATOM 1083 O O . ASP A 1 131 ? 3.466 -8.541 -2.329 1.00 86.44 131 ASP A O 1
ATOM 1087 N N . LEU A 1 132 ? 4.764 -10.146 -3.200 1.00 87.88 132 LEU A N 1
ATOM 1088 C CA . LEU A 1 132 ? 4.644 -9.663 -4.580 1.00 87.88 132 LEU A CA 1
ATOM 1089 C C . LEU A 1 132 ? 3.200 -9.735 -5.089 1.00 87.88 132 LEU A C 1
ATOM 1091 O O . LEU A 1 132 ? 2.730 -8.787 -5.721 1.00 87.88 132 LEU A O 1
ATOM 1095 N N . ALA A 1 133 ? 2.472 -10.810 -4.776 1.00 88.06 133 ALA A N 1
ATOM 1096 C CA . ALA A 1 133 ? 1.058 -10.935 -5.118 1.00 88.06 133 ALA A CA 1
ATOM 1097 C C . ALA A 1 133 ? 0.196 -9.888 -4.387 1.00 88.06 133 ALA A C 1
ATOM 1099 O O . ALA A 1 133 ? -0.655 -9.250 -5.012 1.00 88.06 133 ALA A O 1
ATOM 1100 N N . LYS A 1 134 ? 0.451 -9.644 -3.091 1.00 89.81 134 LYS A N 1
ATOM 1101 C CA . LYS A 1 134 ? -0.216 -8.577 -2.318 1.00 89.81 134 LYS A CA 1
ATOM 1102 C C . LYS A 1 134 ? 0.056 -7.196 -2.917 1.00 89.81 134 LYS A C 1
ATOM 1104 O O . LYS A 1 134 ? -0.869 -6.397 -3.063 1.00 89.81 134 LYS A O 1
ATOM 1109 N N . LEU A 1 135 ? 1.302 -6.920 -3.301 1.00 90.75 135 LEU A N 1
ATOM 1110 C CA . LEU A 1 135 ? 1.696 -5.654 -3.922 1.00 90.75 135 LEU A CA 1
ATOM 1111 C C . LEU A 1 135 ? 1.066 -5.460 -5.307 1.00 90.75 135 LEU A C 1
ATOM 1113 O O . LEU A 1 135 ? 0.668 -4.342 -5.629 1.00 90.75 135 LEU A O 1
ATOM 1117 N N . ASP A 1 136 ? 0.939 -6.515 -6.117 1.00 89.94 136 ASP A N 1
ATOM 1118 C CA . ASP A 1 136 ? 0.261 -6.448 -7.421 1.00 89.94 136 ASP A CA 1
ATOM 1119 C C . ASP A 1 136 ? -1.241 -6.169 -7.262 1.00 89.94 136 ASP A C 1
ATOM 1121 O O . ASP A 1 136 ? -1.782 -5.274 -7.915 1.00 89.94 136 ASP A O 1
ATOM 1125 N N . ALA A 1 137 ? -1.901 -6.853 -6.324 1.00 89.88 137 ALA A N 1
ATOM 1126 C CA . ALA A 1 137 ? -3.306 -6.611 -6.011 1.00 89.88 137 ALA A CA 1
ATOM 1127 C C . ALA A 1 137 ? -3.538 -5.181 -5.487 1.00 89.88 137 ALA A C 1
ATOM 1129 O O . ALA A 1 137 ? -4.454 -4.488 -5.938 1.00 89.88 137 ALA A O 1
ATOM 1130 N N . PHE A 1 138 ? -2.657 -4.697 -4.609 1.00 91.75 138 PHE A N 1
ATOM 1131 C CA . PHE A 1 138 ? -2.690 -3.319 -4.128 1.00 91.75 138 PHE A CA 1
ATOM 1132 C C . PHE A 1 138 ? -2.458 -2.308 -5.262 1.00 91.75 138 PHE A C 1
ATOM 1134 O O . PHE A 1 138 ? -3.150 -1.291 -5.340 1.00 91.75 138 PHE A O 1
ATOM 1141 N N . ALA A 1 139 ? -1.544 -2.593 -6.195 1.00 90.44 139 ALA A N 1
ATOM 1142 C CA . ALA A 1 139 ? -1.272 -1.717 -7.330 1.00 90.44 139 ALA A CA 1
ATOM 1143 C C . ALA A 1 139 ? -2.497 -1.520 -8.240 1.00 90.44 139 ALA A C 1
ATOM 1145 O O . ALA A 1 139 ? -2.679 -0.419 -8.761 1.00 90.44 139 ALA A O 1
ATOM 1146 N N . ASN A 1 140 ? -3.365 -2.529 -8.386 1.00 88.44 140 ASN A N 1
ATOM 1147 C CA . ASN A 1 140 ? -4.630 -2.398 -9.123 1.00 88.44 140 ASN A CA 1
ATOM 1148 C C . ASN A 1 140 ? -5.580 -1.391 -8.457 1.00 88.44 140 ASN A C 1
ATOM 1150 O O . ASN A 1 140 ? -6.207 -0.575 -9.133 1.00 88.44 140 ASN A O 1
ATOM 1154 N N . VAL A 1 141 ? -5.641 -1.394 -7.124 1.00 88.69 141 VAL A N 1
ATOM 1155 C CA . VAL A 1 141 ? -6.465 -0.444 -6.363 1.00 88.69 141 VAL A CA 1
ATOM 1156 C C . VAL A 1 141 ? -5.899 0.971 -6.453 1.00 88.69 141 VAL A C 1
ATOM 1158 O O . VAL A 1 141 ? -6.640 1.920 -6.710 1.00 88.69 141 VAL A O 1
ATOM 1161 N N . VAL A 1 142 ? -4.580 1.128 -6.307 1.00 89.25 142 VAL A N 1
ATOM 1162 C CA . VAL A 1 142 ? -3.926 2.439 -6.446 1.00 89.25 142 VAL A CA 1
ATOM 1163 C C . VAL A 1 142 ? -4.091 2.982 -7.866 1.00 89.25 142 VAL A C 1
ATOM 1165 O O . VAL A 1 142 ? -4.336 4.176 -8.036 1.00 89.25 142 VAL A O 1
ATOM 1168 N N . TYR A 1 143 ? -4.032 2.125 -8.888 1.00 86.25 143 TYR A N 1
ATOM 1169 C CA . TYR A 1 143 ? -4.250 2.518 -10.279 1.00 86.25 143 TYR A CA 1
ATOM 1170 C C . TYR A 1 143 ? -5.624 3.163 -10.496 1.00 86.25 143 TYR A C 1
ATOM 1172 O O . TYR A 1 143 ? -5.717 4.211 -11.140 1.00 86.25 143 TYR A O 1
ATOM 1180 N N . ALA A 1 144 ? -6.680 2.604 -9.898 1.00 84.12 144 ALA A N 1
ATOM 1181 C CA . ALA A 1 144 ? -8.030 3.159 -9.988 1.00 84.12 144 ALA A CA 1
ATOM 1182 C C . ALA A 1 144 ? -8.124 4.596 -9.438 1.00 84.12 144 ALA A C 1
ATOM 1184 O O . ALA A 1 144 ? -8.899 5.405 -9.951 1.00 84.12 144 ALA A O 1
ATOM 1185 N N . LEU A 1 145 ? -7.309 4.935 -8.433 1.00 80.88 145 LEU A N 1
ATOM 1186 C CA . LEU A 1 145 ? -7.214 6.285 -7.869 1.00 80.88 145 LEU A CA 1
ATOM 1187 C C . LEU A 1 145 ? -6.289 7.192 -8.694 1.00 80.88 145 LEU A C 1
ATOM 1189 O O . LEU A 1 145 ? -6.580 8.373 -8.896 1.00 80.88 145 LEU A O 1
ATOM 1193 N N . ALA A 1 146 ? -5.184 6.643 -9.194 1.00 81.94 146 ALA A N 1
ATOM 1194 C CA . ALA A 1 146 ? -4.177 7.382 -9.944 1.00 81.94 146 ALA A CA 1
ATOM 1195 C C . ALA A 1 146 ? -4.632 7.738 -11.370 1.00 81.94 146 ALA A C 1
ATOM 1197 O O . ALA A 1 146 ? -4.161 8.736 -11.920 1.00 81.94 146 ALA A O 1
ATOM 1198 N N . ARG A 1 147 ? -5.563 6.978 -11.972 1.00 77.88 147 ARG A N 1
ATOM 1199 C CA . ARG A 1 147 ? -6.028 7.174 -13.362 1.00 77.88 147 ARG A CA 1
ATOM 1200 C C . ARG A 1 147 ? -6.514 8.592 -13.663 1.00 77.88 147 ARG A C 1
ATOM 1202 O O . ARG A 1 147 ? -6.364 9.062 -14.781 1.00 77.88 147 ARG A O 1
ATOM 1209 N N . TYR A 1 148 ? -7.066 9.282 -12.666 1.00 77.19 148 TYR A N 1
ATOM 1210 C CA . TYR A 1 148 ? -7.566 10.651 -12.818 1.00 77.19 148 TYR A CA 1
ATOM 1211 C C . TYR A 1 148 ? -6.455 11.706 -12.870 1.00 77.19 148 TYR A C 1
ATOM 1213 O O . TYR A 1 148 ? -6.705 12.847 -13.243 1.00 77.19 148 TYR A O 1
ATOM 1221 N N . GLN A 1 149 ? -5.237 11.337 -12.484 1.00 74.38 149 GLN A N 1
ATOM 1222 C CA . GLN A 1 149 ? -4.083 12.232 -12.404 1.00 74.38 149 GLN A CA 1
ATOM 1223 C C . GLN A 1 149 ? -3.009 11.907 -13.440 1.00 74.38 149 GLN A C 1
ATOM 1225 O O . GLN A 1 149 ? -2.095 12.701 -13.672 1.00 74.38 149 GLN A O 1
ATOM 1230 N N . LEU A 1 150 ? -3.086 10.722 -14.041 1.00 68.62 150 LEU A N 1
ATOM 1231 C CA . LEU A 1 150 ? -2.218 10.315 -15.130 1.00 68.62 150 LEU A CA 1
ATOM 1232 C C . LEU A 1 150 ? -2.733 10.969 -16.424 1.00 68.62 150 LEU A C 1
ATOM 1234 O O . LEU A 1 150 ? -3.897 10.773 -16.778 1.00 68.62 150 LEU A O 1
ATOM 1238 N N . PRO A 1 151 ? -1.908 11.757 -17.141 1.00 73.94 151 PRO A N 1
ATOM 1239 C CA . PRO A 1 151 ? -2.287 12.221 -18.469 1.00 73.94 151 PRO A CA 1
ATOM 1240 C C . PRO A 1 151 ? -2.485 11.002 -19.379 1.00 73.94 151 PRO A C 1
ATOM 1242 O O . PRO A 1 151 ? -1.732 10.030 -19.273 1.00 73.94 151 PRO A O 1
ATOM 1245 N N . ARG A 1 152 ? -3.503 11.044 -20.250 1.00 59.56 152 ARG A N 1
ATOM 1246 C CA . ARG A 1 152 ? -3.904 9.900 -21.093 1.00 59.56 152 ARG A CA 1
ATOM 1247 C C . ARG A 1 152 ? -2.722 9.329 -21.891 1.00 59.56 152 ARG A C 1
ATOM 1249 O O . ARG A 1 152 ? -2.485 8.130 -21.836 1.00 59.56 152 ARG A O 1
ATOM 1256 N N . ASP A 1 153 ? -1.888 10.201 -22.450 1.00 63.81 153 ASP A N 1
ATOM 1257 C CA . ASP A 1 153 ? -0.710 9.833 -23.252 1.00 63.81 153 ASP A CA 1
ATOM 1258 C C . ASP A 1 153 ? 0.365 9.047 -22.466 1.00 63.81 153 ASP A C 1
ATOM 1260 O O . ASP A 1 153 ? 1.143 8.261 -23.017 1.00 63.81 153 ASP A O 1
ATOM 1264 N N . TYR A 1 154 ? 0.430 9.236 -21.145 1.00 65.31 154 TYR A N 1
ATOM 1265 C CA . TYR A 1 154 ? 1.391 8.535 -20.290 1.00 65.31 154 TYR A CA 1
ATOM 1266 C C . TYR A 1 154 ? 0.933 7.116 -19.942 1.00 65.31 154 TYR A C 1
ATOM 1268 O O . TYR A 1 154 ? 1.767 6.228 -19.761 1.00 65.31 154 TYR A O 1
ATOM 1276 N N . LEU A 1 155 ? -0.383 6.895 -19.862 1.00 58.06 155 LEU A N 1
ATOM 1277 C CA . LEU A 1 155 ? -0.938 5.556 -19.688 1.00 58.06 155 LEU A CA 1
ATOM 1278 C C . LEU A 1 155 ? -0.639 4.722 -20.927 1.00 58.06 155 LEU A C 1
ATOM 1280 O O . LEU A 1 155 ? -0.026 3.667 -20.795 1.00 58.06 155 LEU A O 1
ATOM 1284 N N . ASP A 1 156 ? -0.965 5.245 -22.106 1.00 58.72 156 ASP A N 1
ATOM 1285 C CA . ASP A 1 156 ? -0.817 4.518 -23.364 1.00 58.72 156 ASP A CA 1
ATOM 1286 C C . ASP A 1 156 ? 0.647 4.142 -23.624 1.00 58.72 156 ASP A C 1
ATOM 1288 O O . ASP A 1 156 ? 0.943 2.974 -23.823 1.00 58.72 156 ASP A O 1
ATOM 1292 N N . SER A 1 157 ? 1.610 5.053 -23.458 1.00 64.69 157 SER A N 1
ATOM 1293 C CA . SER A 1 157 ? 3.033 4.743 -23.702 1.00 64.69 157 SER A CA 1
ATOM 1294 C C . SER A 1 157 ? 3.659 3.728 -22.725 1.00 64.69 157 SER A C 1
ATOM 1296 O O . SER A 1 157 ? 4.512 2.921 -23.116 1.00 64.69 157 SER A O 1
ATOM 1298 N N . ARG A 1 158 ? 3.262 3.729 -21.443 1.00 61.09 158 ARG A N 1
ATOM 1299 C CA . ARG A 1 158 ? 3.718 2.731 -20.452 1.00 61.09 158 ARG A CA 1
ATOM 1300 C C . ARG A 1 158 ? 3.016 1.391 -20.651 1.00 61.09 158 ARG A C 1
ATOM 1302 O O . ARG A 1 158 ? 3.692 0.366 -20.583 1.00 61.09 158 ARG A O 1
ATOM 1309 N N . PHE A 1 159 ? 1.711 1.403 -20.932 1.00 57.06 159 PHE A N 1
ATOM 1310 C CA . PHE A 1 159 ? 0.954 0.203 -21.281 1.00 57.06 159 PHE A CA 1
ATOM 1311 C C . PHE A 1 159 ? 1.422 -0.394 -22.604 1.00 57.06 159 PHE A C 1
ATOM 1313 O O . PHE A 1 159 ? 1.486 -1.605 -22.712 1.00 57.06 159 PHE A O 1
ATOM 1320 N N . GLU A 1 160 ? 1.817 0.408 -23.586 1.00 56.91 160 GLU A N 1
ATOM 1321 C CA . GLU A 1 160 ? 2.364 -0.053 -24.863 1.00 56.91 160 GLU A CA 1
ATOM 1322 C C . GLU A 1 160 ? 3.736 -0.697 -24.684 1.00 56.91 160 GLU A C 1
ATOM 1324 O O . GLU A 1 160 ? 3.995 -1.746 -25.269 1.00 56.91 160 GLU A O 1
ATOM 1329 N N . ARG A 1 161 ? 4.610 -0.132 -23.838 1.00 60.28 161 ARG A N 1
ATOM 1330 C CA . ARG A 1 161 ? 5.861 -0.808 -23.444 1.00 60.28 161 ARG A CA 1
ATOM 1331 C C . ARG A 1 161 ? 5.578 -2.110 -22.687 1.00 60.28 161 ARG A C 1
ATOM 1333 O O . ARG A 1 161 ? 6.212 -3.124 -22.962 1.00 60.28 161 ARG A O 1
ATOM 1340 N N . GLN A 1 162 ? 4.601 -2.099 -21.782 1.00 54.28 162 GLN A N 1
ATOM 1341 C CA . GLN A 1 162 ? 4.158 -3.267 -21.013 1.00 54.28 162 GLN A CA 1
ATOM 1342 C C . GLN A 1 162 ? 3.548 -4.358 -21.910 1.00 54.28 162 GLN A C 1
ATOM 1344 O O . GLN A 1 162 ? 3.866 -5.531 -21.752 1.00 54.28 162 GLN A O 1
ATOM 1349 N N . ALA A 1 163 ? 2.729 -3.975 -22.885 1.00 55.84 163 ALA A N 1
ATOM 1350 C CA . ALA A 1 163 ? 2.117 -4.839 -23.880 1.00 55.84 163 ALA A CA 1
ATOM 1351 C C . ALA A 1 163 ? 3.183 -5.408 -24.814 1.00 55.84 163 ALA A C 1
ATOM 1353 O O . ALA A 1 163 ? 3.230 -6.614 -25.004 1.00 55.84 163 ALA A O 1
ATOM 1354 N N . ARG A 1 164 ? 4.099 -4.585 -25.335 1.00 56.56 164 ARG A N 1
ATOM 1355 C CA . ARG A 1 164 ? 5.195 -5.052 -26.198 1.00 56.56 164 ARG A CA 1
ATOM 1356 C C . ARG A 1 164 ? 6.082 -6.087 -25.509 1.00 56.56 164 ARG A C 1
ATOM 1358 O O . ARG A 1 164 ? 6.422 -7.074 -26.144 1.00 56.56 164 ARG A O 1
ATOM 1365 N N . ASN A 1 165 ? 6.381 -5.927 -24.220 1.00 55.00 165 ASN A N 1
ATOM 1366 C CA . ASN A 1 165 ? 7.180 -6.908 -23.477 1.00 55.00 165 ASN A CA 1
ATOM 1367 C C . ASN A 1 165 ? 6.411 -8.207 -23.160 1.00 55.00 165 ASN A C 1
ATOM 1369 O O . ASN A 1 165 ? 7.030 -9.247 -22.965 1.00 55.00 165 ASN A O 1
ATOM 1373 N N . LEU A 1 166 ? 5.074 -8.176 -23.121 1.00 48.25 166 LEU A N 1
ATOM 1374 C CA . LEU A 1 166 ? 4.231 -9.370 -22.953 1.00 48.25 166 LEU A CA 1
ATOM 1375 C C . LEU A 1 166 ? 3.951 -10.080 -24.293 1.00 48.25 166 LEU A C 1
ATOM 1377 O O . LEU A 1 166 ? 3.974 -11.308 -24.363 1.00 48.25 166 LEU A O 1
ATOM 1381 N N . PHE A 1 167 ? 3.747 -9.315 -25.366 1.00 47.09 167 PHE A N 1
ATOM 1382 C CA . PHE A 1 167 ? 3.519 -9.815 -26.724 1.00 47.09 167 PHE A CA 1
ATOM 1383 C C . PHE A 1 167 ? 4.813 -10.233 -27.438 1.00 47.09 167 PHE A C 1
ATOM 1385 O O . PHE A 1 167 ? 4.759 -11.029 -28.363 1.00 47.09 167 PHE A O 1
ATOM 1392 N N . ALA A 1 168 ? 5.992 -9.793 -26.988 1.00 53.12 168 ALA A N 1
ATOM 1393 C CA . ALA A 1 168 ? 7.266 -10.333 -27.476 1.00 53.12 168 ALA A CA 1
ATOM 1394 C C . ALA A 1 168 ? 7.492 -11.804 -27.066 1.00 53.12 168 ALA A C 1
ATOM 1396 O O . ALA A 1 168 ? 8.290 -12.494 -27.691 1.00 53.12 168 ALA A O 1
ATOM 1397 N N . ILE A 1 169 ? 6.777 -12.291 -26.043 1.00 50.78 169 ILE A N 1
ATOM 1398 C CA . ILE A 1 169 ? 6.865 -13.676 -25.545 1.00 50.78 169 ILE A CA 1
ATOM 1399 C C . ILE A 1 169 ? 5.778 -14.566 -26.179 1.00 50.78 169 ILE A C 1
ATOM 1401 O O . ILE A 1 169 ? 5.897 -15.787 -26.198 1.00 50.78 169 ILE A O 1
ATOM 1405 N N . THR A 1 170 ? 4.728 -13.971 -26.751 1.00 42.56 170 THR A N 1
ATOM 1406 C CA . THR A 1 170 ? 3.630 -14.690 -27.410 1.00 42.56 170 THR A CA 1
ATOM 1407 C C . THR A 1 170 ? 3.555 -14.249 -28.867 1.00 42.56 170 THR A C 1
ATOM 1409 O O . THR A 1 170 ? 2.955 -13.232 -29.192 1.00 42.56 170 THR A O 1
ATOM 1412 N N . GLY A 1 171 ? 4.210 -15.000 -29.755 1.00 44.22 171 GLY A N 1
ATOM 1413 C CA . GLY A 1 171 ? 4.356 -14.697 -31.184 1.00 44.22 171 GLY A CA 1
ATOM 1414 C C . GLY A 1 171 ? 3.073 -14.714 -32.027 1.00 44.22 171 GLY A C 1
ATOM 1415 O O . GLY A 1 171 ? 3.147 -15.048 -33.202 1.00 44.22 171 GLY A O 1
ATOM 1416 N N . GLU A 1 172 ? 1.911 -14.356 -31.481 1.00 49.22 172 GLU A N 1
ATOM 1417 C CA . GLU A 1 172 ? 0.645 -14.314 -32.213 1.00 49.22 172 GLU A CA 1
ATOM 1418 C C . GLU A 1 172 ? -0.264 -13.193 -31.688 1.00 49.22 172 GLU A C 1
ATOM 1420 O O . GLU A 1 172 ? -0.931 -13.355 -30.673 1.00 49.22 172 GLU A O 1
ATOM 1425 N N . SER A 1 173 ? -0.294 -12.043 -32.375 1.00 43.16 173 SER A N 1
ATOM 1426 C CA . SER A 1 173 ? -1.519 -11.272 -32.683 1.00 43.16 173 SER A CA 1
ATOM 1427 C C . SER A 1 173 ? -1.152 -9.887 -33.236 1.00 43.16 173 SER A C 1
ATOM 1429 O O . SER A 1 173 ? -1.006 -8.909 -32.505 1.00 43.16 173 SER A O 1
ATOM 1431 N N . LEU A 1 174 ? -0.992 -9.801 -34.561 1.00 44.34 174 LEU A N 1
ATOM 1432 C CA . LEU A 1 174 ? -0.664 -8.567 -35.291 1.00 44.34 174 LEU A CA 1
ATOM 1433 C C . LEU A 1 174 ? -1.884 -7.862 -35.925 1.00 44.34 174 LEU A C 1
ATOM 1435 O O . LEU A 1 174 ? -1.700 -6.924 -36.694 1.00 44.34 174 LEU A O 1
ATOM 1439 N N . LEU A 1 175 ? -3.133 -8.264 -35.647 1.00 51.69 175 LEU A N 1
ATOM 1440 C CA . LEU A 1 175 ? -4.296 -7.767 -36.410 1.00 51.69 175 LEU A CA 1
ATOM 1441 C C . LEU A 1 175 ? -5.555 -7.506 -35.568 1.00 51.69 175 LEU A C 1
ATOM 1443 O O . LEU A 1 175 ? -6.600 -8.120 -35.787 1.00 51.69 175 LEU A O 1
ATOM 1447 N N . ARG A 1 176 ? -5.520 -6.538 -34.643 1.00 40.22 176 ARG A N 1
ATOM 1448 C CA . ARG A 1 176 ? -6.778 -5.952 -34.143 1.00 40.22 176 ARG A CA 1
ATOM 1449 C C . ARG A 1 176 ? -6.630 -4.499 -33.694 1.00 40.22 176 ARG A C 1
ATOM 1451 O O . ARG A 1 176 ? -6.152 -4.215 -32.604 1.00 40.22 176 ARG A O 1
ATOM 1458 N N . SER A 1 177 ? -7.072 -3.573 -34.538 1.00 40.25 177 SER A N 1
ATOM 1459 C CA . SER A 1 177 ? -7.132 -2.137 -34.243 1.00 40.25 177 SER A CA 1
ATOM 1460 C C . SER A 1 177 ? -8.288 -1.820 -33.271 1.00 40.25 177 SER A C 1
ATOM 1462 O O . SER A 1 177 ? -9.398 -2.323 -33.480 1.00 40.25 177 SER A O 1
ATOM 1464 N N . PRO A 1 178 ? -8.096 -0.978 -32.236 1.00 39.00 178 PRO A N 1
ATOM 1465 C CA . PRO A 1 178 ? -9.165 -0.613 -31.307 1.00 39.00 178 PRO A CA 1
ATOM 1466 C C . PRO A 1 178 ? -10.021 0.557 -31.837 1.00 39.00 178 PRO A C 1
ATOM 1468 O O . PRO A 1 178 ? -9.510 1.500 -32.437 1.00 39.00 178 PRO A O 1
ATOM 1471 N N . ARG A 1 179 ? -11.343 0.511 -31.604 1.00 34.28 179 ARG A N 1
ATOM 1472 C CA . ARG A 1 179 ? -12.292 1.606 -31.909 1.00 34.28 179 ARG A CA 1
ATOM 1473 C C . ARG A 1 179 ? -12.390 2.601 -30.733 1.00 34.28 179 ARG A C 1
ATOM 1475 O O . ARG A 1 179 ? -12.410 2.149 -29.587 1.00 34.28 179 ARG A O 1
ATOM 1482 N N . PRO A 1 180 ? -12.536 3.920 -30.972 1.00 37.41 180 PRO A N 1
ATOM 1483 C CA . PRO A 1 180 ? -12.654 4.916 -29.903 1.00 37.41 180 PRO A CA 1
ATOM 1484 C C . PRO A 1 180 ? -14.076 4.985 -29.308 1.00 37.41 180 PRO A C 1
ATOM 1486 O O . PRO A 1 180 ? -15.063 4.949 -30.041 1.00 37.41 180 PRO A O 1
ATOM 1489 N N . VAL A 1 181 ? -14.193 5.131 -27.978 1.00 40.44 181 VAL A N 1
ATOM 1490 C CA . VAL A 1 181 ? -15.474 5.289 -27.250 1.00 40.44 181 VAL A CA 1
ATOM 1491 C C . VAL A 1 181 ? -15.415 6.501 -26.307 1.00 40.44 181 VAL A C 1
ATOM 1493 O O . VAL A 1 181 ? -14.395 6.748 -25.667 1.00 40.44 181 VAL A O 1
ATOM 1496 N N . ARG A 1 182 ? -16.523 7.256 -26.244 1.00 34.69 182 ARG A N 1
ATOM 1497 C CA . ARG A 1 182 ? -16.720 8.508 -25.484 1.00 34.69 182 ARG A CA 1
ATOM 1498 C C . ARG A 1 182 ? -16.776 8.283 -23.955 1.00 34.69 182 ARG A C 1
ATOM 1500 O O . ARG A 1 182 ? -17.261 7.235 -23.538 1.00 34.69 182 ARG A O 1
ATOM 1507 N N . PRO A 1 183 ? -16.324 9.240 -23.118 1.00 37.16 183 PRO A N 1
ATOM 1508 C CA . PRO A 1 183 ? -16.270 9.066 -21.665 1.00 37.16 183 PRO A CA 1
ATOM 1509 C C . PRO A 1 183 ? -17.592 9.427 -20.961 1.00 37.16 183 PRO A C 1
ATOM 1511 O O . PRO A 1 183 ? -18.163 10.484 -21.222 1.00 37.16 183 PRO A O 1
ATOM 1514 N N . GLY A 1 184 ? -18.021 8.573 -20.028 1.00 36.28 184 GLY A N 1
ATOM 1515 C CA . GLY A 1 184 ? -19.025 8.846 -18.992 1.00 36.28 184 GLY A CA 1
ATOM 1516 C C . GLY A 1 184 ? -18.403 8.701 -17.595 1.00 36.28 184 GLY A C 1
ATOM 1517 O O . GLY A 1 184 ? -17.393 8.017 -17.440 1.00 36.28 184 GLY A O 1
ATOM 1518 N N . PHE A 1 185 ? -18.959 9.402 -16.607 1.00 40.53 185 PHE A N 1
ATOM 1519 C CA . PHE A 1 185 ? -18.418 9.581 -15.252 1.00 40.53 185 PHE A CA 1
ATOM 1520 C C . PHE A 1 185 ? -19.147 8.697 -14.229 1.00 40.53 185 PHE A C 1
ATOM 1522 O O . PHE A 1 185 ? -20.374 8.694 -14.249 1.00 40.53 185 PHE A O 1
ATOM 1529 N N . THR A 1 186 ? -18.432 8.053 -13.292 1.00 35.41 186 THR A N 1
ATOM 1530 C CA . THR A 1 186 ? -19.038 7.424 -12.095 1.00 35.41 186 THR A CA 1
ATOM 1531 C C . THR A 1 186 ? -18.084 7.286 -10.895 1.00 35.41 186 THR A C 1
ATOM 1533 O O . THR A 1 186 ? -16.867 7.126 -11.025 1.00 35.41 186 THR A O 1
ATOM 1536 N N . THR A 1 187 ? -18.705 7.389 -9.716 1.00 37.66 187 THR A N 1
ATOM 1537 C CA . THR A 1 187 ? -18.200 7.457 -8.333 1.00 37.66 187 THR A CA 1
ATOM 1538 C C . THR A 1 187 ? -18.002 6.072 -7.692 1.00 37.66 187 THR A C 1
ATOM 1540 O O . THR A 1 187 ? -18.528 5.076 -8.170 1.00 37.66 187 THR A O 1
ATOM 1543 N N . ILE A 1 188 ? -17.250 6.014 -6.585 1.00 43.00 188 ILE A N 1
ATOM 1544 C CA . ILE A 1 188 ? -16.778 4.781 -5.929 1.00 43.00 188 ILE A CA 1
ATOM 1545 C C . ILE A 1 188 ? -17.704 4.403 -4.761 1.00 43.00 188 ILE A C 1
ATOM 1547 O O . ILE A 1 188 ? -17.693 5.084 -3.740 1.00 43.00 188 ILE A O 1
ATOM 1551 N N . ASN A 1 189 ? -18.435 3.293 -4.878 1.00 37.00 189 ASN A N 1
ATOM 1552 C CA . ASN A 1 189 ? -18.893 2.492 -3.741 1.00 37.00 189 ASN A CA 1
ATOM 1553 C C . ASN A 1 189 ? -18.829 1.004 -4.098 1.00 37.00 189 ASN A C 1
ATOM 1555 O O . ASN A 1 189 ? -18.967 0.617 -5.254 1.00 37.00 189 ASN A O 1
ATOM 1559 N N . ARG A 1 190 ? -18.571 0.184 -3.078 1.00 41.50 190 ARG A N 1
ATOM 1560 C CA . ARG A 1 190 ? -18.515 -1.277 -3.151 1.00 41.50 190 ARG A CA 1
ATOM 1561 C C . ARG A 1 190 ? -19.947 -1.813 -3.113 1.00 41.50 190 ARG A C 1
ATOM 1563 O O . ARG A 1 190 ? -20.413 -2.246 -2.066 1.00 41.50 190 ARG A O 1
ATOM 1570 N N . THR A 1 191 ? -20.643 -1.714 -4.231 1.00 34.34 191 THR A N 1
ATOM 1571 C CA . THR A 1 191 ? -21.817 -2.535 -4.531 1.00 34.34 191 THR A CA 1
ATOM 1572 C C . THR A 1 191 ? -21.471 -3.405 -5.724 1.00 34.34 191 THR A C 1
ATOM 1574 O O . THR A 1 191 ? -20.676 -3.000 -6.571 1.00 34.34 191 THR A O 1
ATOM 1577 N N . ASP A 1 192 ? -21.997 -4.627 -5.719 1.00 44.12 192 ASP A N 1
ATOM 1578 C CA . ASP A 1 192 ? -21.834 -5.637 -6.761 1.00 44.12 192 ASP A CA 1
ATOM 1579 C C . ASP A 1 192 ? -22.465 -5.149 -8.078 1.00 44.12 192 ASP A C 1
ATOM 1581 O O . ASP A 1 192 ? -23.542 -5.580 -8.477 1.00 44.12 192 ASP A O 1
ATOM 1585 N N . GLU A 1 193 ? -21.812 -4.194 -8.735 1.00 39.97 193 GLU A N 1
ATOM 1586 C CA . GLU A 1 193 ? -22.247 -3.579 -9.982 1.00 39.97 193 GLU A CA 1
ATOM 1587 C C . GLU A 1 193 ? -21.098 -3.627 -10.989 1.00 39.97 193 GLU A C 1
ATOM 1589 O O . GLU A 1 193 ? -20.022 -3.069 -10.781 1.00 39.97 193 GLU A O 1
ATOM 1594 N N . GLU A 1 194 ? -21.358 -4.389 -12.053 1.00 40.03 194 GLU A N 1
ATOM 1595 C CA . GLU A 1 194 ? -20.772 -4.315 -13.391 1.00 40.03 194 GLU A CA 1
ATOM 1596 C C . GLU A 1 194 ? -19.331 -3.785 -13.437 1.00 40.03 194 GLU A C 1
ATOM 1598 O O . GLU A 1 194 ? -19.049 -2.598 -13.609 1.00 40.03 194 GLU A O 1
ATOM 1603 N N . THR A 1 195 ? -18.386 -4.709 -13.264 1.00 44.34 195 THR A N 1
ATOM 1604 C CA . THR A 1 195 ? -16.956 -4.422 -13.332 1.00 44.34 195 THR A CA 1
ATOM 1605 C C . THR A 1 195 ? -16.627 -3.930 -14.738 1.00 44.34 195 THR A C 1
ATOM 1607 O O . THR A 1 195 ? -16.509 -4.726 -15.665 1.00 44.34 195 THR A O 1
ATOM 1610 N N . ASP A 1 196 ? -16.490 -2.615 -14.905 1.00 43.91 196 ASP A N 1
ATOM 1611 C CA . ASP A 1 196 ? -16.022 -2.008 -16.148 1.00 43.91 196 ASP A CA 1
ATOM 1612 C C . ASP A 1 196 ? -14.690 -2.690 -16.536 1.00 43.91 196 ASP A C 1
ATOM 1614 O O . ASP A 1 196 ? -13.695 -2.549 -15.808 1.00 43.91 196 ASP A O 1
ATOM 1618 N N . PRO A 1 197 ? -14.625 -3.468 -17.639 1.00 49.88 197 PRO A N 1
ATOM 1619 C CA . PRO A 1 197 ? -13.467 -4.308 -17.966 1.00 49.88 197 PRO A CA 1
ATOM 1620 C C . PRO A 1 197 ? -12.195 -3.488 -18.239 1.00 49.88 197 PRO A C 1
ATOM 1622 O O . PRO A 1 197 ? -11.105 -4.037 -18.364 1.00 49.88 197 PRO A O 1
ATOM 1625 N N . ARG A 1 198 ? -12.319 -2.156 -18.306 1.00 42.66 198 ARG A N 1
ATOM 1626 C CA . ARG A 1 198 ? -11.226 -1.191 -18.476 1.00 42.66 198 ARG A CA 1
ATOM 1627 C C . ARG A 1 198 ? -10.545 -0.778 -17.169 1.00 42.66 198 ARG A C 1
ATOM 1629 O O . ARG A 1 198 ? -9.499 -0.137 -17.218 1.00 42.66 198 ARG A O 1
ATOM 1636 N N . ALA A 1 199 ? -11.116 -1.103 -16.008 1.00 52.22 199 ALA A N 1
ATOM 1637 C CA . ALA A 1 199 ? -10.525 -0.776 -14.707 1.00 52.22 199 ALA A CA 1
ATOM 1638 C C . ALA A 1 199 ? -9.439 -1.773 -14.268 1.00 52.22 199 ALA A C 1
ATOM 1640 O O . ALA A 1 199 ? -8.746 -1.537 -13.277 1.00 52.22 199 ALA A O 1
ATOM 1641 N N . GLN A 1 200 ? -9.286 -2.882 -14.991 1.00 54.38 200 GLN A N 1
ATOM 1642 C CA . GLN A 1 200 ? -8.367 -3.949 -14.629 1.00 54.38 200 GLN A CA 1
ATOM 1643 C C . GLN A 1 200 ? -7.040 -3.760 -15.366 1.00 54.38 200 GLN A C 1
ATOM 1645 O O . GLN A 1 200 ? -6.944 -3.919 -16.582 1.00 54.38 200 GLN A O 1
ATOM 1650 N N . ARG A 1 201 ? -5.992 -3.413 -14.616 1.00 62.31 201 ARG A N 1
ATOM 1651 C CA . ARG A 1 201 ? -4.615 -3.569 -15.092 1.00 62.31 201 ARG A CA 1
ATOM 1652 C C . ARG A 1 201 ? -4.363 -5.063 -15.339 1.00 62.31 201 ARG A C 1
ATOM 1654 O O . ARG A 1 201 ? -4.863 -5.914 -14.607 1.00 62.31 201 ARG A O 1
ATOM 1661 N N . LEU A 1 202 ? -3.536 -5.368 -16.341 1.00 64.81 202 LEU A N 1
ATOM 1662 C CA . LEU A 1 202 ? -2.972 -6.707 -16.519 1.00 64.81 202 LEU A CA 1
ATOM 1663 C C . LEU A 1 202 ? -2.161 -7.064 -15.265 1.00 64.81 202 LEU A C 1
ATOM 1665 O O . LEU A 1 202 ? -1.083 -6.506 -15.031 1.00 64.81 202 LEU A O 1
ATOM 1669 N N . SER A 1 203 ? -2.727 -7.936 -14.434 1.00 68.62 203 SER A N 1
ATOM 1670 C CA . SER A 1 203 ? -2.099 -8.425 -13.210 1.00 68.62 203 SER A CA 1
ATOM 1671 C C . SER A 1 203 ? -0.815 -9.176 -13.558 1.00 68.62 203 SER A C 1
ATOM 1673 O O . SER A 1 203 ? -0.805 -10.036 -14.440 1.00 68.62 203 SER A O 1
ATOM 1675 N N . LEU A 1 204 ? 0.279 -8.839 -12.873 1.00 67.62 204 LEU A N 1
ATOM 1676 C CA . LEU A 1 204 ? 1.541 -9.572 -12.993 1.00 67.62 204 LEU A CA 1
ATOM 1677 C C . LEU A 1 204 ? 1.564 -10.805 -12.078 1.00 67.62 204 LEU A C 1
ATOM 1679 O O . LEU A 1 204 ? 2.471 -11.624 -12.196 1.00 67.62 204 LEU A O 1
ATOM 1683 N N . ALA A 1 205 ? 0.556 -10.977 -11.215 1.00 65.44 205 ALA A N 1
ATOM 1684 C CA . ALA A 1 205 ? 0.438 -12.130 -10.329 1.00 65.44 205 ALA A CA 1
ATOM 1685 C C . ALA A 1 205 ? 0.459 -13.468 -11.083 1.00 65.44 205 ALA A C 1
ATOM 1687 O O . ALA A 1 205 ? 1.116 -14.401 -10.634 1.00 65.44 205 ALA A O 1
ATOM 1688 N N . ASP A 1 206 ? -0.178 -13.555 -12.255 1.00 60.88 206 ASP A N 1
ATOM 1689 C CA . ASP A 1 206 ? -0.160 -14.778 -13.073 1.00 60.88 206 ASP A CA 1
ATOM 1690 C C . ASP A 1 206 ? 1.264 -15.115 -13.563 1.00 60.88 206 ASP A C 1
ATOM 1692 O O . ASP A 1 206 ? 1.692 -16.267 -13.522 1.00 60.88 206 ASP A O 1
ATOM 1696 N N . ALA A 1 207 ? 2.072 -14.104 -13.907 1.00 60.53 207 ALA A N 1
ATOM 1697 C CA . ALA A 1 207 ? 3.480 -14.313 -14.253 1.00 60.53 207 ALA A CA 1
ATOM 1698 C C . ALA A 1 207 ? 4.291 -14.875 -13.069 1.00 60.53 207 ALA A C 1
ATOM 1700 O O . ALA A 1 207 ? 5.168 -15.710 -13.270 1.00 60.53 207 ALA A O 1
ATOM 1701 N N . PHE A 1 208 ? 3.960 -14.482 -11.835 1.00 55.97 208 PHE A N 1
ATOM 1702 C CA . PHE A 1 208 ? 4.607 -15.001 -10.626 1.00 55.97 208 PHE A CA 1
ATOM 1703 C C . PHE A 1 208 ? 4.137 -16.415 -10.246 1.00 55.97 208 PHE A C 1
ATOM 1705 O O . PHE A 1 208 ? 4.910 -17.189 -9.683 1.00 55.97 208 PHE A O 1
ATOM 1712 N N . VAL A 1 209 ? 2.893 -16.788 -10.569 1.00 60.12 209 VAL A N 1
ATOM 1713 C CA . VAL A 1 209 ? 2.352 -18.136 -10.312 1.00 60.12 209 VAL A CA 1
ATOM 1714 C C . VAL A 1 209 ? 2.908 -19.169 -11.298 1.00 60.12 209 VAL A C 1
ATOM 1716 O O . VAL A 1 209 ? 3.191 -20.297 -10.893 1.00 60.12 209 VAL A O 1
ATOM 1719 N N . ARG A 1 210 ? 3.135 -18.787 -12.562 1.00 54.81 210 ARG A N 1
ATOM 1720 C CA . ARG A 1 210 ? 3.697 -19.663 -13.613 1.00 54.81 210 ARG A CA 1
ATOM 1721 C C . ARG A 1 210 ? 5.127 -20.141 -13.343 1.00 54.81 210 ARG A C 1
ATOM 1723 O O . ARG A 1 210 ? 5.533 -21.149 -13.905 1.00 54.81 210 ARG A O 1
ATOM 1730 N N . GLY A 1 211 ? 5.865 -19.465 -12.461 1.00 47.50 211 GLY A N 1
ATOM 1731 C CA . GLY A 1 211 ? 7.186 -19.900 -11.994 1.00 47.50 211 GLY A CA 1
ATOM 1732 C C . GLY A 1 211 ? 7.159 -21.063 -10.993 1.00 47.50 211 GLY A C 1
ATOM 1733 O O . GLY A 1 211 ? 8.220 -21.513 -10.560 1.00 47.50 211 GLY A O 1
ATOM 1734 N N . ARG A 1 212 ? 5.980 -21.571 -10.594 1.00 43.91 212 ARG A N 1
ATOM 1735 C CA . ARG A 1 212 ? 5.905 -22.816 -9.820 1.00 43.91 212 ARG A CA 1
ATOM 1736 C C . ARG A 1 212 ? 6.299 -23.987 -10.728 1.00 43.91 212 ARG A C 1
ATOM 1738 O O . ARG A 1 212 ? 5.621 -24.192 -11.734 1.00 43.91 212 ARG A O 1
ATOM 1745 N N . PRO A 1 213 ? 7.295 -24.822 -10.377 1.00 41.44 213 PRO A N 1
ATOM 1746 C CA . PRO A 1 213 ? 7.318 -26.165 -10.932 1.00 41.44 213 PRO A CA 1
ATOM 1747 C C . PRO A 1 213 ? 5.986 -26.819 -10.543 1.00 41.44 213 PRO A C 1
ATOM 1749 O O . PRO A 1 213 ? 5.666 -26.913 -9.354 1.00 41.44 213 PRO A O 1
ATOM 1752 N N . SER A 1 214 ? 5.172 -27.200 -11.532 1.00 43.06 214 SER A N 1
ATOM 1753 C CA . SER A 1 214 ? 4.001 -28.044 -11.277 1.00 43.06 214 SER A CA 1
ATOM 1754 C C . SER A 1 214 ? 4.466 -29.246 -10.449 1.00 43.06 214 SER A C 1
ATOM 1756 O O . SER A 1 214 ? 5.476 -29.863 -10.812 1.00 43.06 214 SER A O 1
ATOM 1758 N N . PRO A 1 215 ? 3.785 -29.627 -9.355 1.00 41.59 215 PRO A N 1
ATOM 1759 C CA . PRO A 1 215 ? 3.991 -30.928 -8.744 1.00 41.59 215 PRO A CA 1
ATOM 1760 C C . PRO A 1 215 ? 3.364 -32.010 -9.645 1.00 41.59 215 PRO A C 1
ATOM 1762 O O . PRO A 1 215 ? 2.472 -32.744 -9.234 1.00 41.59 215 PRO A O 1
ATOM 1765 N N . ASP A 1 216 ? 3.859 -32.139 -10.879 1.00 42.22 216 ASP A N 1
ATOM 1766 C CA . ASP A 1 216 ? 3.442 -33.144 -11.868 1.00 42.22 216 ASP A CA 1
ATOM 1767 C C . ASP A 1 216 ? 3.850 -34.574 -11.469 1.00 42.22 216 ASP A C 1
ATOM 1769 O O . ASP A 1 216 ? 3.527 -35.544 -12.153 1.00 42.22 216 ASP A O 1
ATOM 1773 N N . TRP A 1 217 ? 4.512 -34.747 -10.321 1.00 52.41 217 TRP A N 1
ATOM 1774 C CA . TRP A 1 217 ? 4.790 -36.060 -9.742 1.00 52.41 217 TRP A CA 1
ATOM 1775 C C . TRP A 1 217 ? 3.657 -36.591 -8.839 1.00 52.41 217 TRP A C 1
ATOM 1777 O O . TRP A 1 217 ? 3.650 -37.780 -8.525 1.00 52.41 217 TRP A O 1
ATOM 1787 N N . ALA A 1 218 ? 2.670 -35.771 -8.451 1.00 44.00 218 ALA A N 1
ATOM 1788 C CA . ALA A 1 218 ? 1.631 -36.157 -7.483 1.00 44.00 218 ALA A CA 1
ATOM 1789 C C . ALA A 1 218 ? 0.412 -36.904 -8.080 1.00 44.00 218 ALA A C 1
ATOM 1791 O O . ALA A 1 218 ? -0.520 -37.233 -7.352 1.00 44.00 218 ALA A O 1
ATOM 1792 N N . LEU A 1 219 ? 0.409 -37.212 -9.384 1.00 45.28 219 LEU A N 1
ATOM 1793 C CA . LEU A 1 219 ? -0.704 -37.893 -10.076 1.00 45.28 219 LEU A CA 1
ATOM 1794 C C . LEU A 1 219 ? -0.333 -39.257 -10.687 1.00 45.28 219 LEU A C 1
ATOM 1796 O O . LEU A 1 219 ? -1.062 -39.791 -11.521 1.00 45.28 219 LEU A O 1
ATOM 1800 N N . ARG A 1 220 ? 0.780 -39.860 -10.253 1.00 36.69 220 ARG A N 1
ATOM 1801 C CA . ARG A 1 220 ? 1.254 -41.161 -10.753 1.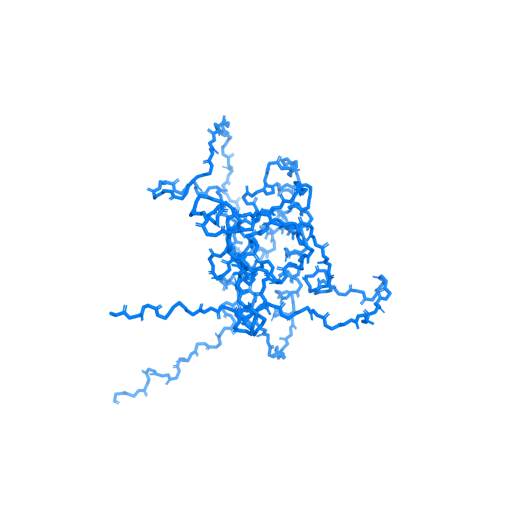00 36.69 220 ARG A CA 1
ATOM 1802 C C . AR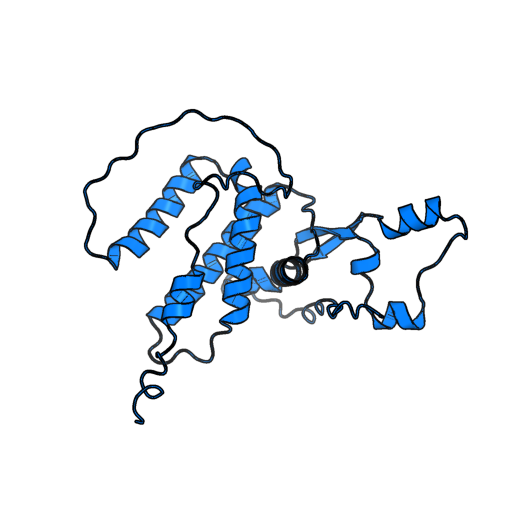G A 1 220 ? 1.348 -42.245 -9.676 1.00 36.69 220 ARG A C 1
ATOM 1804 O O . ARG A 1 220 ? 2.381 -42.878 -9.551 1.00 36.69 220 ARG A O 1
ATOM 1811 N N . TRP A 1 221 ? 0.258 -42.503 -8.951 1.00 40.00 221 TRP A N 1
ATOM 1812 C CA . TRP A 1 221 ? 0.055 -43.785 -8.257 1.00 40.00 221 TRP A CA 1
ATOM 1813 C C . TRP A 1 221 ? -1.435 -44.162 -8.293 1.00 40.00 221 TRP A C 1
ATOM 1815 O O . TRP A 1 221 ? -2.248 -43.623 -7.544 1.00 40.00 221 TRP A O 1
ATOM 1825 N N . LYS A 1 222 ? -1.776 -45.050 -9.232 1.00 40.03 222 LYS A N 1
ATOM 1826 C CA . LYS A 1 222 ? -2.862 -46.030 -9.116 1.00 40.03 222 LYS A CA 1
ATOM 1827 C C . LYS A 1 222 ? -2.211 -47.375 -8.836 1.00 40.03 222 LYS A C 1
ATOM 1829 O O . LYS A 1 222 ? -1.110 -47.581 -9.397 1.00 40.03 222 LYS A O 1
#

Radius of gyration: 21.54 Å; chains: 1; bounding box: 45×60×66 Å